Protein AF-A0A3E2DB55-F1 (afdb_monomer)

Mean predicted aligned error: 9.37 Å

Structure (mmCIF, N/CA/C/O backbone):
data_AF-A0A3E2DB55-F1
#
_entry.id   AF-A0A3E2DB55-F1
#
loop_
_atom_site.group_PDB
_atom_site.id
_atom_site.type_symbol
_atom_site.label_atom_id
_atom_site.label_alt_id
_atom_site.label_comp_id
_atom_site.label_asym_id
_atom_site.label_entity_id
_atom_site.label_seq_id
_atom_site.pdbx_PDB_ins_code
_atom_site.Cartn_x
_atom_site.Cartn_y
_atom_site.Cartn_z
_atom_site.occupancy
_atom_site.B_iso_or_equiv
_atom_site.auth_seq_id
_atom_site.auth_comp_id
_atom_site.auth_asym_id
_atom_site.auth_atom_id
_atom_site.pdbx_PDB_model_num
ATOM 1 N N . ASP A 1 1 ? -36.108 -1.616 45.527 1.00 49.66 1 ASP A N 1
ATOM 2 C CA . ASP A 1 1 ? -36.079 -0.696 46.684 1.00 49.66 1 ASP A CA 1
ATOM 3 C C . ASP A 1 1 ? -35.327 -1.167 47.931 1.00 49.66 1 ASP A C 1
ATOM 5 O O . ASP A 1 1 ? -34.851 -0.299 48.646 1.00 49.66 1 ASP A O 1
ATOM 9 N N . TYR A 1 2 ? -35.077 -2.466 48.162 1.00 46.47 2 TYR A N 1
ATOM 10 C CA . TYR A 1 2 ? -34.333 -2.941 49.355 1.00 46.47 2 TYR A CA 1
ATOM 11 C C . TYR A 1 2 ? -32.875 -2.425 49.474 1.00 46.47 2 TYR A C 1
ATOM 13 O O . TYR A 1 2 ? -32.332 -2.320 50.566 1.00 46.47 2 TYR A O 1
ATOM 21 N N . GLY A 1 3 ? -32.227 -2.071 48.356 1.00 46.38 3 GLY A N 1
ATOM 22 C CA . GLY A 1 3 ? -30.851 -1.554 48.355 1.00 46.38 3 GLY A CA 1
ATOM 23 C C . GLY A 1 3 ? -30.714 -0.059 48.668 1.00 46.38 3 GLY A C 1
ATOM 24 O O . GLY A 1 3 ? -29.657 0.357 49.121 1.00 46.38 3 GLY A O 1
ATOM 25 N N . LYS A 1 4 ? -31.757 0.761 48.458 1.00 51.03 4 LYS A N 1
ATOM 26 C CA . LYS A 1 4 ? -31.673 2.220 48.677 1.00 51.03 4 LYS A CA 1
ATOM 27 C C . LYS A 1 4 ? -31.730 2.595 50.161 1.00 51.03 4 LYS A C 1
ATOM 29 O O . LYS A 1 4 ? -31.005 3.494 50.566 1.00 51.03 4 LYS A O 1
ATOM 34 N N . SER A 1 5 ? -32.517 1.879 50.968 1.00 47.78 5 SER A N 1
ATOM 35 C CA . SER A 1 5 ? -32.678 2.154 52.406 1.00 47.78 5 SER A CA 1
ATOM 36 C C . SER A 1 5 ? -31.468 1.757 53.263 1.00 47.78 5 SER A C 1
ATOM 38 O O . SER A 1 5 ? -31.301 2.287 54.353 1.00 47.78 5 SER A O 1
ATOM 40 N N . HIS A 1 6 ? -30.595 0.858 52.790 1.00 53.34 6 HIS A N 1
ATOM 41 C CA . HIS A 1 6 ? -29.376 0.460 53.515 1.00 53.34 6 HIS A CA 1
ATOM 42 C C . HIS A 1 6 ? -28.113 1.252 53.123 1.00 53.34 6 HIS A C 1
ATOM 44 O O . HIS A 1 6 ? -27.102 1.186 53.825 1.00 53.34 6 HIS A O 1
ATOM 50 N N . VAL A 1 7 ? -28.154 2.028 52.034 1.00 52.38 7 VAL A N 1
ATOM 51 C CA . VAL A 1 7 ? -27.083 2.984 51.690 1.00 52.38 7 VAL A CA 1
ATOM 52 C C . VAL A 1 7 ? -27.039 4.120 52.715 1.00 52.38 7 VAL A C 1
ATOM 54 O O . VAL A 1 7 ? -25.957 4.551 53.103 1.00 52.38 7 VAL A O 1
ATOM 57 N N . GLU A 1 8 ? -28.199 4.537 53.230 1.00 53.09 8 GLU A N 1
ATOM 58 C CA . GLU A 1 8 ? -28.317 5.568 54.273 1.00 53.09 8 GLU A CA 1
ATOM 59 C C . GLU A 1 8 ? -27.713 5.130 55.625 1.00 53.09 8 GLU A C 1
ATOM 61 O O . GLU A 1 8 ? -27.255 5.977 56.387 1.00 53.09 8 GLU A O 1
ATOM 66 N N . ASN A 1 9 ? -27.589 3.818 55.877 1.00 58.81 9 ASN A N 1
ATOM 67 C CA . ASN A 1 9 ? -26.930 3.253 57.067 1.00 58.81 9 ASN A CA 1
ATOM 68 C C . ASN A 1 9 ? -25.423 2.978 56.880 1.00 58.81 9 A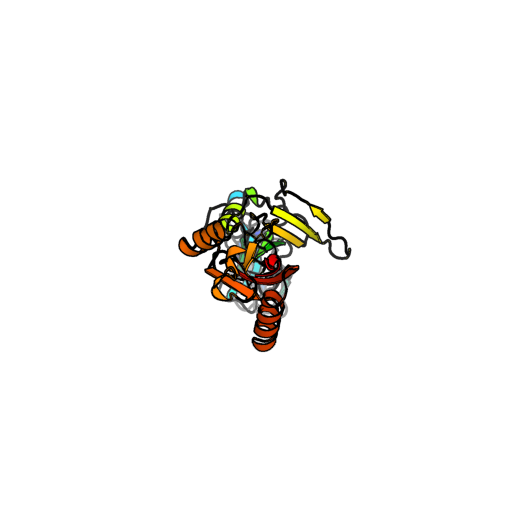SN A C 1
ATOM 70 O O . ASN A 1 9 ? -24.786 2.417 57.770 1.00 58.81 9 ASN A O 1
ATOM 74 N N . ASN A 1 10 ? -24.825 3.371 55.745 1.00 67.50 10 ASN A N 1
ATOM 75 C CA . ASN A 1 10 ? -23.387 3.230 55.457 1.00 67.50 10 ASN A CA 1
ATOM 76 C C . ASN A 1 10 ? -22.870 1.768 55.414 1.00 67.50 10 ASN A C 1
ATOM 78 O O . ASN A 1 10 ? -21.661 1.533 55.489 1.00 67.50 10 ASN A O 1
ATOM 82 N N . GLU A 1 11 ? -23.771 0.786 55.285 1.00 83.12 11 GLU A N 1
ATOM 83 C CA . GLU A 1 11 ? -23.453 -0.652 55.234 1.00 83.12 11 GLU A CA 1
ATOM 84 C C . GLU A 1 11 ? -23.051 -1.126 53.831 1.00 83.12 11 GLU A C 1
ATOM 86 O O . GLU A 1 11 ? -22.372 -2.146 53.687 1.00 83.12 11 GLU A O 1
ATOM 91 N N . TYR A 1 12 ? -23.450 -0.384 52.794 1.00 86.81 12 TYR A N 1
ATOM 92 C CA . TYR A 1 12 ? -23.195 -0.711 51.393 1.00 86.81 12 TYR A CA 1
ATOM 93 C C . TYR A 1 12 ? -22.478 0.429 50.677 1.00 86.81 12 TYR A C 1
ATOM 95 O O . TYR A 1 12 ? -22.644 1.598 51.014 1.00 86.81 12 TYR A O 1
ATOM 103 N N . VAL A 1 13 ? -21.718 0.074 49.647 1.00 90.44 13 VAL A N 1
ATOM 104 C CA . VAL A 1 13 ? -21.132 1.005 48.680 1.00 90.44 13 VAL A CA 1
ATOM 105 C C . VAL A 1 13 ? -21.662 0.706 47.286 1.00 90.44 13 VAL A C 1
ATOM 107 O O . VAL A 1 13 ? -22.034 -0.431 46.969 1.00 90.44 13 VAL A O 1
ATOM 110 N N . LYS A 1 14 ? -21.729 1.742 46.456 1.00 91.19 14 LYS A N 1
ATOM 111 C CA . LYS A 1 14 ? -22.227 1.667 45.088 1.00 91.19 14 LYS A CA 1
ATOM 112 C C . LYS A 1 14 ? -21.083 1.362 44.126 1.00 91.19 14 LYS A C 1
ATOM 114 O O . LYS A 1 14 ? -20.110 2.107 44.031 1.00 91.19 14 LYS A O 1
ATOM 119 N N . VAL A 1 15 ? -21.242 0.296 43.352 1.00 93.44 15 VAL A N 1
ATOM 120 C CA . VAL A 1 15 ? -20.381 -0.028 42.212 1.00 93.44 15 VAL A CA 1
ATOM 121 C C . VAL A 1 15 ? -21.132 0.368 40.951 1.00 93.44 15 VAL A C 1
ATOM 123 O O . VAL A 1 15 ? -22.188 -0.192 40.659 1.00 93.44 15 VAL A O 1
ATOM 126 N N . THR A 1 16 ? -20.617 1.356 40.228 1.00 94.00 16 THR A N 1
ATOM 127 C CA . THR A 1 16 ? -21.230 1.875 39.001 1.00 94.00 16 THR A CA 1
ATOM 128 C C . THR A 1 16 ? -20.423 1.424 37.793 1.00 94.00 16 THR A C 1
ATOM 130 O O . THR A 1 16 ? -19.203 1.525 37.790 1.00 94.00 16 THR A O 1
ATOM 133 N N . PHE A 1 17 ? -21.108 0.963 36.755 1.00 94.44 17 PHE A N 1
ATOM 134 C CA . PHE A 1 17 ? -20.547 0.699 35.436 1.00 94.44 17 PHE A CA 1
ATOM 135 C C . PHE A 1 17 ? -21.145 1.706 34.464 1.00 94.44 17 PHE A C 1
ATOM 137 O O . PHE A 1 17 ? -22.367 1.833 34.396 1.00 94.44 17 PHE A O 1
ATOM 144 N N . THR A 1 18 ? -20.310 2.436 33.737 1.00 93.81 18 THR A N 1
ATOM 145 C CA . THR A 1 18 ? -20.742 3.493 32.816 1.00 93.81 18 THR A CA 1
ATOM 146 C C . THR A 1 18 ? -19.907 3.483 31.541 1.00 93.81 18 THR A C 1
ATOM 148 O O . THR A 1 18 ? -18.905 2.780 31.466 1.00 93.81 18 THR A O 1
ATOM 151 N N . GLY A 1 19 ? -20.298 4.250 30.527 1.00 91.69 19 GLY A N 1
ATOM 152 C CA . GLY A 1 19 ? -19.522 4.399 29.298 1.00 91.69 19 GLY A CA 1
ATOM 153 C C . GLY A 1 19 ? -20.099 5.457 28.365 1.00 91.69 19 GLY A C 1
ATOM 154 O O . GLY A 1 19 ? -21.146 6.043 28.645 1.00 91.69 19 GLY A O 1
ATOM 155 N N . ASP A 1 20 ? -19.418 5.687 27.244 1.00 91.19 20 ASP A N 1
ATOM 156 C CA . ASP A 1 20 ? -19.906 6.582 26.198 1.00 91.19 20 ASP A CA 1
ATOM 157 C C . ASP A 1 20 ? -20.885 5.850 25.265 1.00 91.19 20 ASP A C 1
ATOM 159 O O . ASP A 1 20 ? -20.509 4.948 24.516 1.00 91.19 20 ASP A O 1
ATOM 163 N N . SER A 1 21 ? -22.148 6.283 25.276 1.00 90.06 21 SER A N 1
ATOM 164 C CA . SER A 1 21 ? -23.209 5.759 24.399 1.00 90.06 21 SER A CA 1
ATOM 165 C C . SER A 1 21 ? -22.960 5.973 22.898 1.00 90.06 21 SER A C 1
ATOM 167 O O . SER A 1 21 ? -23.580 5.310 22.063 1.00 90.06 21 SER A O 1
ATOM 169 N N . LYS A 1 22 ? -22.058 6.892 22.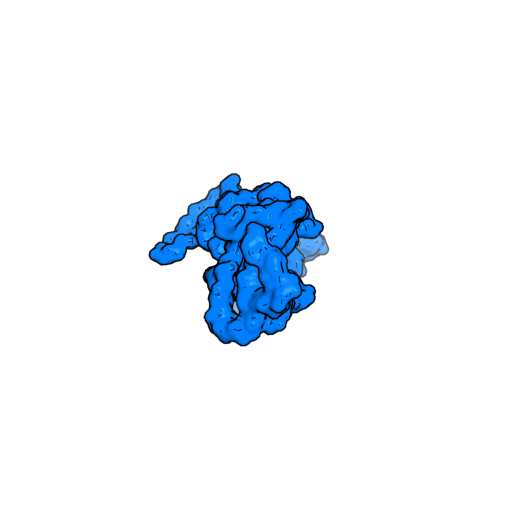527 1.00 91.50 22 LYS A N 1
ATOM 170 C CA . LYS A 1 22 ? -21.593 7.041 21.144 1.00 91.50 22 LYS A CA 1
ATOM 171 C C . LYS A 1 22 ? -20.601 5.944 20.771 1.00 91.50 22 LYS A C 1
ATOM 173 O O . LYS A 1 22 ? -20.526 5.580 19.603 1.00 91.50 22 LYS A O 1
ATOM 178 N N . GLN A 1 23 ? -19.868 5.395 21.730 1.00 92.69 23 GLN A N 1
ATOM 179 C CA . GLN A 1 23 ? -18.854 4.379 21.468 1.00 92.69 23 GLN A CA 1
ATOM 180 C C . GLN A 1 23 ? -19.396 2.963 21.636 1.00 92.69 23 GLN A C 1
ATOM 182 O O . GLN A 1 23 ? -18.963 2.058 20.936 1.00 92.69 23 GLN A O 1
ATOM 187 N N . GLY A 1 24 ? -20.368 2.747 22.520 1.00 91.81 24 GLY A N 1
ATOM 188 C CA . GLY A 1 24 ? -20.892 1.409 22.751 1.00 91.81 24 GLY A CA 1
ATOM 189 C C . GLY A 1 24 ? -22.144 1.359 23.605 1.00 91.81 24 GLY A C 1
ATOM 190 O O . GLY A 1 24 ? -22.704 2.376 24.011 1.00 91.81 24 GLY A O 1
ATOM 191 N N . LYS A 1 25 ? -22.583 0.133 23.875 1.00 90.88 25 LYS A N 1
ATOM 192 C CA . LYS A 1 25 ? -23.707 -0.180 24.754 1.00 90.88 25 LYS A CA 1
ATOM 193 C C . LYS A 1 25 ? -23.277 -1.135 25.856 1.00 90.88 25 LYS A C 1
ATOM 195 O O . LYS A 1 25 ? -22.419 -1.992 25.649 1.00 90.88 25 LYS A O 1
ATOM 200 N N . ILE A 1 26 ? -23.910 -1.005 27.017 1.00 92.12 26 ILE A N 1
ATOM 201 C CA . ILE A 1 26 ? -23.657 -1.861 28.172 1.00 92.12 26 ILE A CA 1
ATOM 202 C C . ILE A 1 26 ? -24.936 -2.646 28.470 1.00 92.12 26 ILE A C 1
ATOM 204 O O . ILE A 1 26 ? -25.998 -2.064 28.668 1.00 92.12 26 ILE A O 1
ATOM 208 N N . LEU A 1 27 ? -24.828 -3.969 28.514 1.00 89.06 27 LEU A N 1
ATO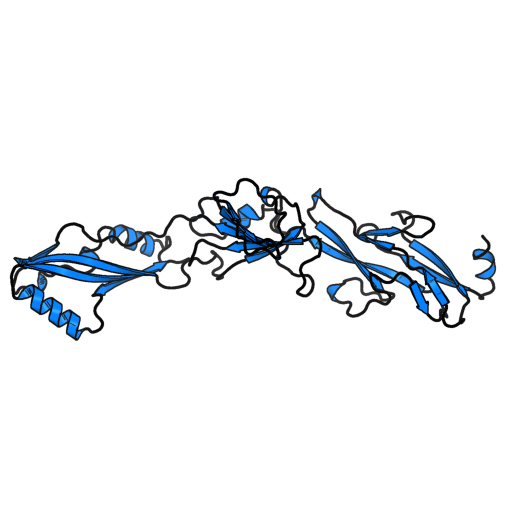M 209 C CA . LEU A 1 27 ? -25.900 -4.906 28.816 1.00 89.06 27 LEU A CA 1
ATOM 210 C C . LEU A 1 27 ? -25.675 -5.511 30.206 1.00 89.06 27 LEU A C 1
ATOM 212 O O . LEU A 1 27 ? -24.731 -6.269 30.446 1.00 89.06 27 LEU A O 1
ATOM 216 N N . GLY A 1 28 ? -26.561 -5.162 31.131 1.00 84.25 28 GLY A N 1
ATOM 217 C CA . GLY A 1 28 ? -26.667 -5.780 32.443 1.00 84.25 28 GLY A CA 1
ATOM 218 C C . GLY A 1 28 ? -27.592 -6.987 32.428 1.00 84.25 28 GLY A C 1
ATOM 219 O O . GLY A 1 28 ? -28.250 -7.288 31.438 1.00 84.25 28 GLY A O 1
ATOM 220 N N . HIS A 1 29 ? -27.683 -7.655 33.575 1.00 75.25 29 HIS A N 1
ATOM 221 C CA . HIS A 1 29 ? -28.661 -8.725 33.773 1.00 75.25 29 HIS A CA 1
ATOM 222 C C . HIS A 1 29 ? -30.110 -8.221 33.658 1.00 75.25 29 HIS A C 1
ATOM 224 O O . HIS A 1 29 ? -30.949 -8.903 33.083 1.00 75.25 29 HIS A O 1
ATOM 230 N N . ASP A 1 30 ? -30.375 -7.016 34.171 1.00 71.19 30 ASP A N 1
ATOM 231 C CA . ASP A 1 30 ? -31.727 -6.458 34.291 1.00 71.19 30 ASP A CA 1
ATOM 232 C C . ASP A 1 30 ? -32.077 -5.462 33.164 1.00 71.19 30 ASP A C 1
ATOM 234 O O . ASP A 1 30 ? -33.118 -4.809 33.219 1.00 71.19 30 ASP A O 1
ATOM 238 N N . GLY A 1 31 ? -31.213 -5.315 32.149 1.00 71.56 31 GLY A N 1
ATOM 239 C CA . GLY A 1 31 ? -31.455 -4.444 30.991 1.00 71.56 31 GLY A CA 1
ATOM 240 C C . GLY A 1 31 ? -30.206 -3.784 30.396 1.00 71.56 31 GLY A C 1
ATOM 241 O O . GLY A 1 31 ? -29.096 -3.922 30.911 1.00 71.56 31 GLY A O 1
ATOM 242 N N . GLU A 1 32 ? -30.400 -3.055 29.295 1.00 77.00 32 GLU A N 1
ATOM 243 C CA . GLU A 1 32 ? -29.360 -2.289 28.588 1.00 77.00 32 GLU A CA 1
ATOM 244 C C . GLU A 1 32 ? -29.307 -0.819 29.041 1.00 77.00 32 GLU A C 1
ATOM 246 O O . GLU A 1 32 ? -30.315 -0.236 29.450 1.00 77.00 32 GLU A O 1
ATOM 251 N N . THR A 1 33 ? -28.127 -0.201 28.937 1.00 76.94 33 THR A N 1
ATOM 252 C CA . THR A 1 33 ? -27.961 1.252 29.061 1.00 76.94 33 THR A CA 1
ATOM 253 C C . THR A 1 33 ? -28.458 1.979 27.810 1.00 76.94 33 THR A C 1
ATOM 255 O O . THR A 1 33 ? -28.494 1.430 26.711 1.00 76.94 33 THR A O 1
ATOM 258 N N . SER A 1 34 ? -28.839 3.246 27.967 1.00 74.50 34 SER A N 1
ATOM 259 C CA . SER A 1 34 ? -29.268 4.127 26.874 1.00 74.50 34 SER A CA 1
ATOM 260 C C . SER A 1 34 ? -28.589 5.493 26.977 1.00 74.50 34 SER A C 1
ATOM 262 O O . SER A 1 34 ? -27.996 5.818 28.004 1.00 74.50 34 SER A O 1
ATOM 264 N N . ALA A 1 35 ? -28.733 6.345 25.957 1.00 74.94 35 ALA A N 1
ATOM 265 C CA . ALA A 1 35 ? -28.253 7.730 26.028 1.00 74.94 35 ALA A CA 1
ATOM 266 C C . ALA A 1 35 ? -28.835 8.506 27.232 1.00 74.94 35 ALA A C 1
ATOM 268 O O . ALA A 1 35 ? -28.168 9.364 27.799 1.00 74.94 35 ALA A O 1
ATOM 269 N N . SER A 1 36 ? -30.062 8.179 27.660 1.00 69.81 36 SER A N 1
ATOM 270 C CA . SER A 1 36 ? -30.709 8.774 28.838 1.00 69.81 36 SER A CA 1
ATOM 271 C C . SER A 1 36 ? -30.377 8.065 30.158 1.00 69.81 36 SER A C 1
ATOM 273 O O . SER A 1 36 ? -30.657 8.605 31.227 1.00 69.81 36 SER A O 1
ATOM 275 N N . LYS A 1 37 ? -29.785 6.865 30.105 1.00 71.25 37 LYS A N 1
ATOM 276 C CA . LYS A 1 37 ? -29.349 6.062 31.258 1.00 71.25 37 LYS A CA 1
ATOM 277 C C . LYS A 1 37 ? -28.039 5.335 30.920 1.00 71.25 37 LYS A C 1
ATOM 279 O O . LYS A 1 37 ? -28.069 4.131 30.661 1.00 71.25 37 LYS A O 1
ATOM 284 N N . PRO A 1 38 ? -26.889 6.031 30.919 1.00 79.94 38 PRO A N 1
ATOM 285 C CA . PRO A 1 38 ? -25.623 5.480 30.428 1.00 79.94 38 PRO A CA 1
ATOM 286 C C . PRO A 1 38 ? -24.931 4.534 31.420 1.00 79.94 38 PRO A C 1
ATOM 288 O O . PRO A 1 38 ? -23.822 4.072 31.154 1.00 79.94 38 PRO A O 1
ATOM 291 N N . SER A 1 39 ? -25.553 4.249 32.568 1.00 88.31 39 SER A N 1
ATOM 292 C CA . SER A 1 39 ? -24.907 3.532 33.663 1.00 88.31 39 SER A CA 1
ATOM 293 C C . SER A 1 39 ? -25.798 2.457 34.281 1.00 88.31 39 SER A C 1
ATOM 295 O O . SER A 1 39 ? -27.008 2.631 34.430 1.00 88.31 39 SER A O 1
ATOM 297 N N . LEU A 1 40 ? -25.159 1.377 34.723 1.00 89.81 40 LEU A N 1
ATOM 298 C CA . LEU A 1 40 ? -25.721 0.329 35.570 1.00 89.81 40 LEU A CA 1
ATOM 299 C C . LEU A 1 40 ? -25.037 0.379 36.931 1.00 89.81 40 LEU A C 1
ATOM 301 O O . LEU A 1 40 ? -23.896 0.825 37.043 1.00 89.81 40 LEU A O 1
ATOM 305 N N . PHE A 1 41 ? -25.711 -0.076 37.981 1.00 88.44 41 PHE A N 1
ATOM 306 C CA . PHE A 1 41 ? -25.125 -0.075 39.315 1.00 88.44 41 PHE A CA 1
ATOM 307 C C . PHE A 1 41 ? -25.534 -1.296 40.127 1.00 88.44 41 PHE A C 1
ATOM 309 O O . PHE A 1 41 ? -26.618 -1.847 39.952 1.00 88.44 41 PHE A O 1
ATOM 316 N N . ALA A 1 42 ? -24.658 -1.673 41.050 1.00 88.50 42 ALA A N 1
ATOM 317 C CA . ALA A 1 42 ? -24.893 -2.670 42.079 1.00 88.50 42 ALA A CA 1
ATOM 318 C C . ALA A 1 42 ? -24.518 -2.092 43.451 1.00 88.50 42 ALA A C 1
ATOM 320 O O . ALA A 1 42 ? -23.692 -1.181 43.547 1.00 88.50 42 ALA A O 1
ATOM 321 N N . TYR A 1 43 ? -25.111 -2.636 44.511 1.00 88.81 43 TYR A N 1
ATOM 322 C CA . TYR A 1 43 ? -24.763 -2.308 45.893 1.00 88.81 43 TYR A CA 1
ATOM 323 C C . TYR A 1 43 ? -24.094 -3.513 46.550 1.00 88.81 43 TYR A C 1
ATOM 325 O O . TYR A 1 43 ? -24.604 -4.630 46.463 1.00 88.81 43 TYR A O 1
ATOM 333 N N . VAL A 1 44 ? -22.954 -3.290 47.202 1.00 90.25 44 VAL A N 1
ATOM 334 C CA . VAL A 1 44 ? -22.149 -4.337 47.854 1.00 90.25 44 VAL A CA 1
ATOM 335 C C . VAL A 1 44 ? -21.804 -3.951 49.284 1.00 90.25 44 VAL A C 1
ATOM 337 O O . VAL A 1 44 ? -21.660 -2.767 49.569 1.00 90.25 44 VAL A O 1
ATOM 340 N N . TYR A 1 45 ? -21.656 -4.930 50.183 1.00 89.38 45 TYR A N 1
ATOM 341 C CA . TYR A 1 45 ? -21.311 -4.646 51.580 1.00 89.38 45 TYR A CA 1
ATOM 342 C C . TYR A 1 45 ? -19.948 -3.961 51.695 1.00 89.38 45 TYR A C 1
ATOM 344 O O . TYR A 1 45 ? -18.936 -4.461 51.197 1.00 89.38 45 TYR A O 1
ATOM 352 N N . LYS A 1 46 ? -19.920 -2.844 52.416 1.00 90.75 46 LYS A N 1
ATOM 353 C CA . LYS A 1 46 ? -18.727 -2.037 52.644 1.00 90.75 46 LYS A CA 1
ATOM 354 C C . LYS A 1 46 ? -17.694 -2.803 53.470 1.00 90.75 46 LYS A C 1
ATOM 356 O O . LYS A 1 46 ? -18.002 -3.338 54.530 1.00 90.75 46 LYS A O 1
ATOM 361 N N . GLY A 1 47 ? -16.450 -2.849 52.995 1.00 88.94 47 GLY A N 1
ATOM 362 C CA . GLY A 1 47 ? -15.307 -3.420 53.720 1.00 88.94 47 GLY A CA 1
ATOM 363 C C . GLY A 1 47 ? -15.317 -4.945 53.877 1.00 88.94 47 GLY A C 1
ATOM 364 O O . GLY A 1 47 ? -14.367 -5.507 54.426 1.00 88.94 47 GLY A O 1
ATOM 365 N N . LYS A 1 48 ? -16.346 -5.638 53.377 1.00 90.56 48 LYS A N 1
ATOM 366 C CA . LYS A 1 48 ? -16.370 -7.100 53.343 1.00 90.56 48 LYS A CA 1
ATOM 367 C C . LYS A 1 48 ? -15.401 -7.588 52.269 1.00 90.56 48 LYS A C 1
ATOM 369 O O . LYS A 1 48 ? -15.445 -7.140 51.124 1.00 90.56 48 LYS A O 1
ATOM 374 N N . LYS A 1 49 ? -14.521 -8.506 52.661 1.00 91.44 49 LYS A N 1
ATOM 375 C CA . LYS A 1 49 ? -13.527 -9.090 51.762 1.00 91.44 49 LYS A CA 1
ATOM 376 C C . LYS A 1 49 ? -14.185 -9.993 50.728 1.00 91.44 49 LYS A C 1
ATOM 378 O O . LYS A 1 49 ? -15.211 -10.615 51.008 1.00 91.44 49 LYS A O 1
ATOM 383 N N . ASP A 1 50 ? -13.531 -10.106 49.575 1.00 89.19 50 ASP A N 1
ATOM 384 C CA . ASP A 1 50 ? -13.806 -11.144 48.584 1.00 89.19 50 ASP A CA 1
ATOM 385 C C . ASP A 1 50 ? -15.222 -11.107 47.979 1.00 89.19 50 ASP A C 1
ATOM 387 O O . ASP A 1 50 ? -15.741 -12.138 47.539 1.00 89.19 50 ASP A O 1
ATOM 391 N N . ILE A 1 51 ? -15.850 -9.927 47.914 1.00 91.31 51 ILE A N 1
ATOM 392 C CA . ILE A 1 51 ? -17.145 -9.780 47.247 1.00 91.31 51 ILE A CA 1
ATOM 393 C C . ILE A 1 51 ? -16.958 -9.908 45.741 1.00 91.31 51 ILE A C 1
ATOM 395 O O . ILE A 1 51 ? -16.141 -9.210 45.147 1.00 91.31 51 ILE A O 1
ATOM 399 N N . SER A 1 52 ? -17.772 -10.766 45.128 1.00 92.50 52 SER A N 1
ATOM 400 C CA . SER A 1 52 ? -17.874 -10.898 43.679 1.00 92.50 52 SER A CA 1
ATOM 401 C C . SER A 1 52 ? -19.004 -10.023 43.144 1.00 92.50 52 SER A C 1
ATOM 403 O O . SER A 1 52 ? -20.166 -10.198 43.517 1.00 92.50 52 SER A O 1
ATOM 405 N N . VAL A 1 53 ? -18.664 -9.092 42.258 1.00 91.56 53 VAL A N 1
ATOM 406 C CA . VAL A 1 53 ? -19.618 -8.279 41.501 1.00 91.56 53 VAL A CA 1
ATOM 407 C C . VAL A 1 53 ? -19.697 -8.819 40.088 1.00 91.56 53 VAL A C 1
ATOM 409 O O . VAL A 1 53 ? -18.674 -8.992 39.427 1.00 91.56 53 VAL A O 1
ATOM 412 N N . ARG A 1 54 ? -20.916 -9.071 39.607 1.00 91.19 54 ARG A N 1
ATOM 413 C CA . ARG A 1 54 ? -21.136 -9.421 38.205 1.00 91.19 54 ARG A CA 1
ATOM 414 C C . ARG A 1 54 ? -20.852 -8.203 37.334 1.00 91.19 54 ARG A C 1
ATOM 416 O O . ARG A 1 54 ? -21.460 -7.154 37.525 1.00 91.19 54 ARG A O 1
ATOM 423 N N . VAL A 1 55 ? -19.951 -8.367 36.376 1.00 93.44 55 VAL A N 1
ATOM 424 C CA . VAL A 1 55 ? -19.571 -7.316 35.433 1.00 93.44 55 VAL A CA 1
ATOM 425 C C . VAL A 1 55 ? -20.576 -7.329 34.272 1.00 93.44 55 VAL A C 1
ATOM 427 O O . VAL A 1 55 ? -20.836 -8.405 33.714 1.00 93.44 55 VAL A O 1
ATOM 430 N N . PRO A 1 56 ? -21.192 -6.186 33.918 1.00 92.44 56 PRO A N 1
ATOM 431 C CA . PRO A 1 56 ? -22.023 -6.078 32.722 1.00 92.44 56 PRO A CA 1
ATOM 432 C C . PRO A 1 56 ? -21.235 -6.403 31.450 1.00 92.44 56 PRO A C 1
ATOM 434 O O . PRO A 1 56 ? -20.023 -6.216 31.396 1.00 92.44 56 PRO A O 1
ATOM 437 N N . GLN A 1 57 ? -21.914 -6.849 30.396 1.00 91.50 57 GLN A N 1
ATOM 438 C CA . GLN A 1 57 ? -21.272 -6.951 29.085 1.00 91.50 57 GLN A CA 1
ATOM 439 C C . GLN A 1 57 ? -21.241 -5.580 28.427 1.00 91.50 57 GLN A C 1
ATOM 441 O O . GLN A 1 57 ? -22.237 -4.868 28.459 1.00 91.50 57 GLN A O 1
ATOM 446 N N . ALA A 1 58 ? -20.127 -5.225 27.802 1.00 92.00 58 ALA A N 1
ATOM 447 C CA . ALA A 1 58 ? -20.026 -4.034 26.976 1.00 92.00 58 ALA A CA 1
ATOM 448 C C . ALA A 1 58 ? -19.735 -4.442 25.532 1.00 92.00 58 ALA A C 1
ATOM 450 O O . ALA A 1 58 ? -18.944 -5.349 25.274 1.00 92.00 58 ALA A O 1
ATOM 451 N N . PHE A 1 59 ? -20.401 -3.772 24.599 1.00 90.50 59 PHE A N 1
ATOM 452 C CA . PHE A 1 59 ? -20.255 -3.984 23.167 1.00 90.50 59 PHE A CA 1
ATOM 453 C C . PHE A 1 59 ? -19.999 -2.637 22.518 1.00 90.50 59 PHE A C 1
ATOM 455 O O . PHE A 1 59 ? -20.677 -1.661 22.843 1.00 90.50 59 PHE A O 1
ATOM 462 N N . GLY A 1 60 ? -19.029 -2.568 21.614 1.00 91.50 60 GLY A N 1
ATOM 463 C CA . GLY A 1 60 ? -18.846 -1.353 20.838 1.00 91.50 60 GLY A CA 1
ATOM 464 C C . GLY A 1 60 ? -19.950 -1.187 19.797 1.00 91.50 60 GLY A C 1
ATOM 465 O O . GLY A 1 60 ? -20.677 -2.126 19.463 1.00 91.50 60 GLY A O 1
ATOM 466 N N . LYS A 1 61 ? -20.127 0.050 19.353 1.00 93.12 61 LYS A N 1
ATOM 467 C CA . LYS A 1 61 ? -21.152 0.436 18.396 1.00 93.12 61 LYS A CA 1
ATOM 468 C C . LYS A 1 61 ? -20.605 0.389 16.972 1.00 93.12 61 LYS A C 1
ATOM 470 O O . LYS A 1 61 ? -19.448 0.726 16.725 1.00 93.12 61 LYS A O 1
ATOM 475 N N . GLU A 1 62 ? -21.482 -0.006 16.064 1.00 92.50 62 GLU A N 1
ATOM 476 C CA . GLU A 1 62 ? -21.241 -0.079 14.631 1.00 92.50 62 GLU A CA 1
ATOM 477 C C . GLU A 1 62 ? -21.603 1.246 13.945 1.00 92.50 62 GLU A C 1
ATOM 479 O O . GLU A 1 62 ? -22.640 1.838 14.266 1.00 92.50 62 GLU A O 1
ATOM 484 N N . TYR A 1 63 ? -20.766 1.688 13.006 1.00 92.94 63 TYR A N 1
ATOM 485 C CA . TYR A 1 63 ? -20.997 2.853 12.152 1.00 92.94 63 TYR A CA 1
ATOM 486 C C . TYR A 1 63 ? -20.727 2.464 10.692 1.00 92.94 63 TYR A C 1
ATOM 488 O O . TYR A 1 63 ? -19.723 2.854 10.101 1.00 92.94 63 TYR A O 1
ATOM 496 N N . GLU A 1 64 ? -21.620 1.646 10.124 1.00 89.25 64 GLU A N 1
ATOM 497 C CA . GLU A 1 64 ? -21.486 1.099 8.764 1.00 89.25 64 GLU A CA 1
ATOM 498 C C . GLU A 1 64 ? -21.345 2.185 7.694 1.00 89.25 64 GLU A C 1
ATOM 500 O O . GLU A 1 64 ? -20.435 2.093 6.868 1.00 89.25 64 GLU A O 1
ATOM 505 N N . ASP A 1 65 ? -22.194 3.214 7.761 1.00 89.88 65 ASP A N 1
ATOM 506 C CA . ASP A 1 65 ? -22.212 4.331 6.808 1.00 89.88 65 ASP A CA 1
ATOM 507 C C . ASP A 1 65 ? -20.939 5.189 6.881 1.00 89.88 65 ASP A C 1
ATOM 509 O O . ASP A 1 65 ? -20.541 5.792 5.889 1.00 89.88 65 ASP A O 1
ATOM 513 N N . ASP A 1 66 ? -20.280 5.218 8.043 1.00 90.06 66 ASP A N 1
ATOM 514 C CA . ASP A 1 66 ? -19.037 5.963 8.264 1.00 90.06 66 ASP A CA 1
ATOM 515 C C . ASP A 1 66 ? -17.783 5.065 8.195 1.00 90.06 66 ASP A C 1
ATOM 517 O O . ASP A 1 66 ? -16.661 5.533 8.404 1.00 90.06 66 ASP A O 1
ATOM 521 N N . HIS A 1 67 ? -17.956 3.770 7.910 1.00 91.62 67 HIS A N 1
ATOM 522 C CA . HIS A 1 67 ? -16.894 2.775 7.743 1.00 91.62 67 HIS A CA 1
ATOM 523 C C . HIS A 1 67 ? -15.953 2.609 8.946 1.00 91.62 67 HIS A C 1
ATOM 525 O O . HIS A 1 67 ? -14.739 2.443 8.791 1.00 91.62 67 HIS A O 1
ATOM 531 N N . TYR A 1 68 ? -16.497 2.612 10.160 1.00 91.81 68 TYR A N 1
ATOM 532 C CA . TYR A 1 68 ? -15.743 2.253 11.359 1.00 91.81 68 TYR A CA 1
ATOM 533 C C . TYR A 1 68 ? -16.636 1.595 12.408 1.00 91.81 68 TYR A C 1
ATOM 535 O O . TYR A 1 68 ? -17.860 1.648 12.356 1.00 91.81 68 TYR A O 1
ATOM 543 N N . HIS A 1 69 ? -16.009 0.989 13.407 1.00 91.81 69 HIS A N 1
ATOM 544 C CA . HIS A 1 69 ? -16.707 0.484 14.579 1.00 91.81 69 HIS A CA 1
ATOM 545 C C . HIS A 1 69 ? -15.885 0.695 15.836 1.00 91.81 69 HIS A C 1
ATOM 547 O O . HIS A 1 69 ? -14.705 1.040 15.789 1.00 91.81 69 HIS A O 1
ATOM 553 N N . TYR A 1 70 ? -16.517 0.497 16.981 1.00 92.12 70 TYR A N 1
ATOM 554 C CA . TYR A 1 70 ? -15.825 0.452 18.255 1.00 92.12 70 TYR A CA 1
ATOM 555 C C . TYR A 1 70 ? -15.697 -0.989 18.743 1.00 92.12 70 TYR A C 1
ATOM 557 O O . TYR A 1 70 ? -16.604 -1.801 18.579 1.00 92.12 70 TYR A O 1
ATOM 565 N N . VAL A 1 71 ? -14.585 -1.287 19.409 1.00 90.19 71 VAL A N 1
ATOM 566 C CA . VAL A 1 71 ? -14.349 -2.551 20.111 1.00 90.19 71 VAL A CA 1
ATOM 567 C C . VAL A 1 71 ? -14.120 -2.262 21.581 1.00 90.19 71 VAL A C 1
ATOM 569 O O . VAL A 1 71 ? -13.299 -1.419 21.939 1.00 90.19 71 VAL A O 1
ATOM 572 N N . PHE A 1 72 ? -14.848 -2.968 22.438 1.00 92.50 72 PHE A N 1
ATOM 573 C CA . PHE A 1 72 ? -14.680 -2.874 23.880 1.00 92.50 72 PHE A CA 1
ATOM 574 C C . PHE A 1 72 ? -13.336 -3.483 24.309 1.00 92.50 72 PHE A C 1
ATOM 576 O O . PHE A 1 72 ? -13.018 -4.602 23.913 1.00 92.50 72 PHE A O 1
ATOM 583 N N . LYS A 1 73 ? -12.544 -2.754 25.105 1.00 92.12 73 LYS A N 1
ATOM 584 C CA . LYS A 1 73 ? -11.201 -3.190 25.535 1.00 92.12 73 LYS A CA 1
ATOM 585 C C . LYS A 1 73 ? -11.094 -3.529 27.019 1.00 92.12 73 LYS A C 1
ATOM 587 O O . LYS A 1 73 ? -10.206 -4.281 27.406 1.00 92.12 73 LYS A O 1
ATOM 592 N N . GLY A 1 74 ? -12.014 -3.036 27.840 1.00 94.44 74 GLY A N 1
ATOM 593 C CA . GLY A 1 74 ? -12.024 -3.302 29.274 1.00 94.44 74 GLY A CA 1
ATOM 594 C C . GLY A 1 74 ? -12.590 -2.135 30.067 1.00 94.44 74 GLY A C 1
ATOM 595 O O . GLY A 1 74 ? -13.085 -1.152 29.510 1.00 94.44 74 GLY A O 1
ATOM 596 N N . TRP A 1 75 ? -12.517 -2.254 31.386 1.00 96.06 75 TRP A N 1
ATOM 597 C CA . TRP A 1 75 ? -13.007 -1.236 32.306 1.00 96.06 75 TRP A CA 1
ATOM 598 C C . TRP A 1 75 ? -11.862 -0.568 33.058 1.00 96.06 75 TRP A C 1
ATOM 600 O O . TRP A 1 75 ? -10.912 -1.233 33.470 1.00 96.06 75 TRP A O 1
ATOM 610 N N . THR A 1 76 ? -11.990 0.736 33.290 1.00 95.88 76 THR A N 1
ATOM 611 C CA . THR A 1 76 ? -11.033 1.525 34.074 1.00 95.88 76 THR A CA 1
ATOM 612 C C . THR A 1 76 ? -11.747 2.417 35.082 1.00 95.88 76 THR A C 1
ATOM 614 O O . THR A 1 76 ? -12.840 2.920 34.830 1.00 95.88 76 THR A O 1
ATOM 617 N N . THR A 1 77 ? -11.130 2.610 36.238 1.00 94.69 77 THR A N 1
ATOM 618 C CA . THR A 1 77 ? -11.502 3.594 37.261 1.00 94.69 77 THR A CA 1
ATOM 619 C C . THR A 1 77 ? -10.714 4.897 37.116 1.00 94.69 77 THR A C 1
ATOM 621 O O . THR A 1 77 ? -11.033 5.889 37.774 1.00 94.69 77 THR A O 1
ATOM 624 N N . GLY A 1 78 ? -9.682 4.897 36.266 1.00 89.75 78 GLY A N 1
ATOM 625 C CA . GLY A 1 78 ? -8.859 6.060 35.962 1.00 89.75 78 GLY A CA 1
ATOM 626 C C . GLY A 1 78 ? -9.547 7.068 35.040 1.00 89.75 78 GLY A C 1
ATOM 627 O O . GLY A 1 78 ? -10.616 6.823 34.484 1.00 89.75 78 GLY A O 1
ATOM 628 N N . THR A 1 79 ? -8.903 8.222 34.868 1.00 88.44 79 THR A N 1
ATOM 629 C CA . THR A 1 79 ? -9.342 9.275 33.935 1.00 88.44 79 THR A CA 1
ATOM 630 C C . THR A 1 79 ? -8.874 9.040 32.502 1.00 88.44 79 THR A C 1
ATOM 632 O O . THR A 1 79 ? -9.403 9.661 31.585 1.00 88.44 79 THR A O 1
ATOM 635 N N . GLU A 1 80 ? -7.870 8.182 32.309 1.00 90.62 80 GLU A N 1
ATOM 636 C CA . GLU A 1 80 ? -7.413 7.791 30.980 1.00 90.62 80 GLU A CA 1
ATOM 637 C C . GLU A 1 80 ? -8.458 6.882 30.327 1.00 90.62 80 GLU A C 1
ATOM 639 O O . GLU A 1 80 ? -8.889 5.890 30.916 1.00 90.62 80 GLU A O 1
ATOM 644 N N . THR A 1 81 ? -8.873 7.249 29.120 1.00 84.50 81 THR A N 1
ATOM 645 C CA . THR A 1 81 ? -9.902 6.557 28.331 1.00 84.50 81 THR A CA 1
ATOM 646 C C . THR A 1 81 ? -9.446 6.286 26.902 1.00 84.50 81 THR A C 1
ATOM 648 O O . THR A 1 81 ? -10.167 5.620 26.162 1.00 84.50 81 THR A O 1
ATOM 651 N N . ASP A 1 82 ? -8.250 6.741 26.519 1.00 88.44 82 ASP A N 1
ATOM 652 C CA . ASP A 1 82 ? -7.591 6.296 25.303 1.00 88.44 82 ASP A CA 1
ATOM 653 C C . ASP A 1 82 ? -6.991 4.898 25.541 1.00 88.44 82 ASP A C 1
ATOM 655 O O . ASP A 1 82 ? -6.035 4.755 26.314 1.00 88.44 82 ASP A O 1
ATOM 659 N N . PRO A 1 83 ? -7.514 3.845 24.884 1.00 87.69 83 PRO A N 1
ATOM 660 C CA . PRO A 1 83 ? -6.997 2.491 25.046 1.00 87.69 83 PRO A CA 1
ATOM 661 C C . PRO A 1 83 ? -5.516 2.351 24.668 1.00 87.69 83 PRO A C 1
ATOM 663 O O . PRO A 1 83 ? -4.888 1.395 25.117 1.00 87.69 83 PRO A O 1
ATOM 666 N N . ALA A 1 84 ? -4.944 3.264 23.872 1.00 85.69 84 ALA A N 1
ATOM 667 C CA . ALA A 1 84 ? -3.519 3.246 23.535 1.00 85.69 84 ALA A CA 1
ATOM 668 C C . ALA A 1 84 ? -2.611 3.566 24.738 1.00 85.69 84 ALA A C 1
ATOM 670 O O . ALA A 1 84 ? -1.467 3.113 24.779 1.00 85.69 84 ALA A O 1
ATOM 671 N N . ASN A 1 85 ? -3.124 4.298 25.731 1.00 89.31 85 ASN A N 1
ATOM 672 C CA . ASN A 1 85 ? -2.372 4.728 26.914 1.00 89.31 85 ASN A CA 1
ATOM 673 C C . ASN A 1 85 ? -2.638 3.849 28.148 1.00 89.31 85 ASN A C 1
ATOM 675 O O . ASN A 1 85 ? -2.043 4.060 29.206 1.00 89.31 85 ASN A O 1
ATOM 679 N N . ILE A 1 86 ? -3.521 2.851 28.033 1.00 88.69 86 ILE A N 1
ATOM 680 C CA . ILE A 1 86 ? -3.890 1.957 29.134 1.00 88.69 86 ILE A CA 1
ATOM 681 C C . ILE A 1 86 ? -3.132 0.640 28.992 1.00 88.69 86 ILE A C 1
ATOM 683 O O . ILE A 1 86 ? -3.404 -0.169 28.109 1.00 88.69 86 ILE A O 1
ATOM 687 N N . THR A 1 87 ? -2.196 0.396 29.908 1.00 85.00 87 THR A N 1
ATOM 688 C CA . THR A 1 87 ? -1.420 -0.855 29.943 1.00 85.00 87 THR A CA 1
ATOM 689 C C . THR A 1 87 ? -2.137 -1.980 30.682 1.00 85.00 87 THR A C 1
ATOM 691 O O . THR A 1 87 ? -1.948 -3.145 30.347 1.00 85.00 87 THR A O 1
ATOM 694 N N . ASN A 1 88 ? -2.969 -1.646 31.673 1.00 89.81 88 ASN A N 1
ATOM 695 C CA . ASN A 1 88 ? -3.750 -2.600 32.452 1.00 89.81 88 ASN A CA 1
ATOM 696 C C . ASN A 1 88 ? -5.150 -2.046 32.714 1.00 89.81 88 ASN A C 1
ATOM 698 O O . ASN A 1 88 ? -5.298 -0.961 33.272 1.00 89.81 88 ASN A O 1
ATOM 702 N N . TYR A 1 89 ? -6.166 -2.822 32.348 1.00 93.88 89 TYR A N 1
ATOM 703 C CA . TYR A 1 89 ? -7.551 -2.549 32.718 1.00 93.88 89 TYR A CA 1
ATOM 704 C C 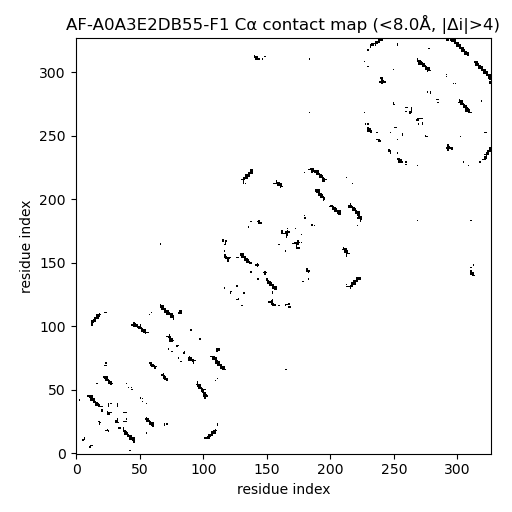. TYR A 1 89 ? -7.830 -3.083 34.126 1.00 93.88 89 TYR A C 1
ATOM 706 O O . TYR A 1 89 ? -7.350 -4.156 34.494 1.00 93.88 89 TYR A O 1
ATOM 714 N N . ASP A 1 90 ? -8.649 -2.369 34.900 1.00 95.12 90 ASP A N 1
ATOM 715 C CA . ASP A 1 90 ? -9.069 -2.813 36.236 1.00 95.12 90 ASP A CA 1
ATOM 716 C C . ASP A 1 90 ? -9.923 -4.092 36.182 1.00 95.12 90 ASP A C 1
ATOM 718 O O . ASP A 1 90 ? -9.974 -4.872 37.147 1.00 95.12 90 ASP A O 1
ATOM 722 N N . ILE A 1 91 ? -10.619 -4.274 35.056 1.00 95.56 91 ILE A N 1
ATOM 723 C CA . ILE A 1 91 ? -11.403 -5.451 34.685 1.00 95.56 91 ILE A CA 1
ATOM 724 C C . ILE A 1 91 ? -11.188 -5.677 33.185 1.00 95.56 91 ILE A C 1
ATOM 726 O O . ILE A 1 91 ? -11.431 -4.763 32.388 1.00 95.56 91 ILE A O 1
ATOM 730 N N . LYS A 1 92 ? -10.737 -6.872 32.792 1.00 93.31 92 LYS A N 1
ATOM 731 C CA . LYS A 1 92 ? -10.468 -7.186 31.382 1.00 93.31 92 LYS A CA 1
ATOM 732 C C . LYS A 1 92 ? -11.764 -7.338 30.588 1.00 93.31 92 LYS A C 1
ATOM 734 O O . LYS A 1 92 ? -12.835 -7.538 31.161 1.00 93.31 92 LYS A O 1
ATOM 739 N N . SER A 1 93 ? -11.676 -7.259 29.262 1.00 90.50 93 SER A N 1
ATOM 740 C CA . SER A 1 93 ? -12.841 -7.363 28.371 1.00 90.50 93 SER A CA 1
ATOM 741 C C . SER A 1 93 ? -13.616 -8.681 28.503 1.00 90.50 93 SER A C 1
ATOM 743 O O . SER A 1 93 ? -14.835 -8.714 28.342 1.00 90.50 93 SER A O 1
ATOM 745 N N . GLU A 1 94 ? -12.906 -9.755 28.829 1.00 89.94 94 GLU A N 1
ATOM 746 C CA . GLU A 1 94 ? -13.393 -11.123 28.962 1.00 89.94 94 GLU A CA 1
ATOM 747 C C . GLU A 1 94 ? -13.911 -11.454 30.374 1.00 89.94 94 GLU A C 1
ATOM 749 O O . GLU A 1 94 ? -14.634 -12.440 30.559 1.00 89.94 94 GLU A O 1
ATOM 754 N N . ASP A 1 95 ? -13.587 -10.627 31.373 1.00 93.38 95 ASP A N 1
ATOM 755 C CA . ASP A 1 95 ? -13.933 -10.886 32.767 1.00 93.38 95 ASP A CA 1
ATOM 756 C C . ASP A 1 95 ? -15.438 -10.706 33.006 1.00 93.38 95 ASP A C 1
ATOM 758 O O . ASP A 1 95 ? -16.039 -9.665 32.738 1.00 93.38 95 ASP A O 1
ATOM 762 N N . ARG A 1 96 ? -16.070 -11.733 33.581 1.00 91.81 96 ARG A N 1
ATOM 763 C CA . ARG A 1 96 ? -17.510 -11.721 33.912 1.00 91.81 96 ARG A CA 1
ATOM 764 C C . ARG A 1 96 ? -17.805 -11.324 35.353 1.00 91.81 96 ARG A C 1
ATOM 766 O O . ARG A 1 96 ? -18.954 -11.030 35.689 1.00 91.81 96 ARG A O 1
ATOM 773 N N . TYR A 1 97 ? -16.780 -11.330 36.198 1.00 93.19 97 TYR A N 1
ATOM 774 C CA . TYR A 1 97 ? -16.876 -11.046 37.620 1.00 93.19 97 TYR A CA 1
ATOM 775 C C . TYR A 1 97 ? -15.642 -10.279 38.086 1.00 93.19 97 TYR A C 1
ATOM 777 O O . TYR A 1 97 ? -14.524 -10.622 37.712 1.00 93.19 97 TYR A O 1
ATOM 785 N N . LYS A 1 98 ? -15.842 -9.288 38.955 1.00 93.38 98 LYS A N 1
ATOM 786 C CA . LYS A 1 98 ? -14.771 -8.604 39.680 1.00 93.38 98 LYS A CA 1
ATOM 787 C C . LYS A 1 98 ? -14.866 -8.988 41.145 1.00 93.38 98 LYS A C 1
ATOM 789 O O . LYS A 1 98 ? -15.874 -8.710 41.794 1.00 93.38 98 LYS A O 1
ATOM 794 N N . LYS A 1 99 ? -13.822 -9.640 41.650 1.00 94.50 99 LYS A N 1
ATOM 795 C CA . LYS A 1 99 ? -13.693 -9.986 43.063 1.00 94.50 99 LYS A CA 1
ATOM 796 C C . LYS A 1 99 ? -12.798 -8.963 43.753 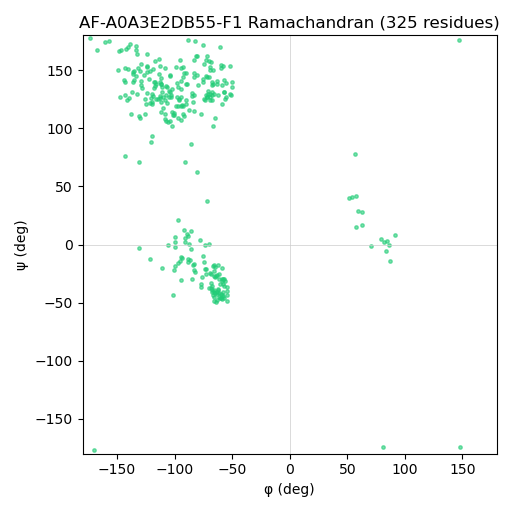1.00 94.50 99 LYS A C 1
ATOM 798 O O . LYS A 1 99 ? -11.650 -8.811 43.344 1.00 94.50 99 LYS A O 1
ATOM 803 N N . ASP A 1 100 ? -13.322 -8.258 44.752 1.00 93.38 100 ASP A N 1
ATOM 804 C CA . ASP A 1 100 ? -12.583 -7.193 45.443 1.00 93.38 100 ASP A CA 1
ATOM 805 C C . ASP A 1 100 ? -13.127 -6.908 46.859 1.00 93.38 100 ASP A C 1
ATOM 807 O O . ASP A 1 100 ? -14.133 -7.477 47.294 1.00 93.38 100 ASP A O 1
ATOM 811 N N . THR A 1 101 ? -12.449 -6.017 47.586 1.00 93.75 101 THR A N 1
ATOM 812 C CA . THR A 1 101 ? -12.919 -5.412 48.838 1.00 93.75 101 THR A CA 1
ATOM 813 C C . THR A 1 101 ? -13.295 -3.954 48.589 1.00 93.75 101 THR A C 1
ATOM 815 O O . THR A 1 101 ? -12.435 -3.084 48.465 1.00 93.75 101 THR A O 1
ATOM 818 N N . PHE A 1 102 ? -14.593 -3.660 48.568 1.00 91.88 102 PHE A N 1
ATOM 819 C CA . PHE A 1 102 ? -15.091 -2.320 48.263 1.00 91.88 102 PHE A CA 1
ATOM 820 C C . PHE A 1 102 ? -15.271 -1.500 49.548 1.00 91.88 102 PHE A C 1
ATOM 822 O O . PHE A 1 102 ? -16.144 -1.782 50.367 1.00 91.88 102 PHE A O 1
ATOM 829 N N . SER A 1 103 ? -14.428 -0.486 49.752 1.00 90.94 103 SER A N 1
ATOM 830 C CA . SER A 1 103 ? -14.466 0.397 50.935 1.00 90.94 103 SER A CA 1
ATOM 831 C C . SER A 1 103 ? -15.170 1.735 50.688 1.00 90.94 103 SER A C 1
ATOM 833 O O . SER A 1 103 ? -15.585 2.398 51.641 1.00 90.94 103 SER A O 1
ATOM 835 N N . LYS A 1 104 ? -15.324 2.118 49.419 1.00 92.31 104 LYS A N 1
ATOM 836 C CA . LYS A 1 104 ? -15.983 3.337 48.942 1.00 92.31 104 LYS A CA 1
ATOM 837 C C . LYS A 1 104 ? -16.672 3.068 47.607 1.00 92.31 104 LYS A C 1
ATOM 839 O O . LYS A 1 104 ? -16.404 2.046 46.974 1.00 92.31 104 LYS A O 1
ATOM 844 N N . ASP A 1 105 ? -17.517 4.002 47.189 1.00 92.94 105 ASP A N 1
ATOM 845 C CA . ASP A 1 105 ? -18.112 3.979 45.858 1.00 92.94 105 ASP A CA 1
ATOM 846 C C . ASP A 1 105 ? -17.023 3.964 44.780 1.00 92.94 105 ASP A C 1
ATOM 848 O O . ASP A 1 105 ? -15.988 4.629 44.898 1.00 92.94 105 ASP A O 1
ATOM 852 N N . VAL A 1 106 ? -17.266 3.200 43.720 1.00 94.62 106 VAL A N 1
ATOM 853 C CA . VAL A 1 106 ? -16.352 3.060 42.585 1.00 94.62 106 VAL A CA 1
ATOM 854 C C . VAL A 1 106 ? -17.139 3.144 41.287 1.00 94.62 106 VAL A C 1
ATOM 856 O O . VAL A 1 106 ? -18.259 2.639 41.187 1.00 94.62 106 VAL A O 1
ATOM 859 N N . THR A 1 107 ? -16.552 3.805 40.294 1.00 95.12 107 THR A N 1
ATOM 860 C CA . THR A 1 107 ? -17.102 3.871 38.943 1.00 95.12 107 THR A CA 1
ATOM 861 C C . THR A 1 107 ? -16.103 3.269 37.976 1.00 95.12 107 THR A C 1
ATOM 863 O O . THR A 1 107 ? -14.973 3.733 37.883 1.00 95.12 107 THR A O 1
ATOM 866 N N . TYR A 1 108 ? -16.543 2.233 37.278 1.00 95.56 108 TYR A N 1
ATOM 867 C CA . TYR A 1 108 ? -15.844 1.607 36.173 1.00 95.56 108 TYR A CA 1
ATOM 868 C C . TYR A 1 108 ? -16.392 2.177 34.867 1.00 95.56 108 TYR A C 1
ATOM 870 O O . TYR A 1 108 ? -17.579 2.038 34.564 1.00 95.56 108 TYR A O 1
ATOM 878 N N . THR A 1 109 ? -15.525 2.809 34.091 1.00 94.94 109 THR A N 1
ATOM 879 C CA . THR A 1 109 ? -15.839 3.354 32.773 1.00 94.94 109 THR A CA 1
ATOM 880 C C . THR A 1 109 ? -15.397 2.361 31.706 1.00 94.94 109 THR A C 1
ATOM 882 O O . THR A 1 109 ? -14.255 1.901 31.716 1.00 94.94 109 THR A O 1
ATOM 885 N N . ALA A 1 110 ? -16.310 2.003 30.806 1.00 95.00 110 ALA A N 1
ATOM 886 C CA . ALA A 1 110 ? -16.014 1.177 29.648 1.00 95.00 110 ALA A CA 1
ATOM 887 C C . ALA A 1 110 ? -15.113 1.947 28.680 1.00 95.00 110 ALA A C 1
ATOM 889 O O . ALA A 1 110 ? -15.434 3.071 28.293 1.00 95.00 110 ALA A O 1
ATOM 890 N N . VAL A 1 111 ? -14.015 1.316 28.275 1.00 94.94 111 VAL A N 1
ATOM 891 C CA . VAL A 1 111 ? -13.069 1.859 27.303 1.00 94.94 111 VAL A CA 1
ATOM 892 C C . VAL A 1 111 ? -13.267 1.161 25.966 1.00 94.94 111 VAL A C 1
ATOM 894 O O . VAL A 1 111 ? -13.309 -0.072 25.893 1.00 94.94 111 VAL A O 1
ATOM 897 N N . TYR A 1 112 ? -13.363 1.955 24.904 1.00 92.81 112 TYR A N 1
ATOM 898 C CA . TYR A 1 112 ? -13.558 1.470 23.546 1.00 92.81 112 TYR A CA 1
ATOM 899 C C . TYR A 1 112 ? -12.440 1.955 22.628 1.00 92.81 112 TYR A C 1
ATOM 901 O O . TYR A 1 112 ? -11.997 3.097 22.710 1.00 92.81 112 TYR A O 1
ATOM 909 N N . LYS A 1 113 ? -12.022 1.092 21.703 1.00 90.06 113 LYS A N 1
ATOM 910 C CA . LYS A 1 113 ? -11.100 1.432 20.620 1.00 90.06 113 LYS A CA 1
ATOM 911 C C . LYS A 1 113 ? -11.875 1.584 19.321 1.00 90.06 113 LYS A C 1
ATOM 913 O O . LYS A 1 113 ? -12.590 0.660 18.945 1.00 90.06 113 LYS A O 1
ATOM 918 N N . ARG A 1 114 ? -11.714 2.714 18.633 1.00 90.00 114 ARG A N 1
ATOM 919 C CA . ARG A 1 114 ? -12.194 2.875 17.255 1.00 90.00 114 ARG A CA 1
ATOM 920 C C . ARG A 1 114 ? -11.328 2.036 16.313 1.00 90.00 114 ARG A C 1
ATOM 922 O O . ARG A 1 114 ? -10.102 2.106 16.384 1.00 90.00 114 ARG A O 1
ATOM 929 N N . ILE A 1 115 ? -11.968 1.277 15.438 1.00 87.19 115 ILE A N 1
ATOM 930 C CA . ILE A 1 115 ? -11.346 0.493 14.377 1.00 87.19 115 ILE A CA 1
ATOM 931 C C . ILE A 1 115 ? -12.007 0.901 13.064 1.00 87.19 115 ILE A C 1
ATOM 933 O O . ILE A 1 115 ? -13.197 0.660 12.852 1.00 87.19 115 ILE A O 1
ATOM 937 N N . ASP A 1 116 ? -11.236 1.547 12.196 1.00 90.62 116 ASP A N 1
ATOM 938 C CA . ASP A 1 116 ? -11.684 1.869 10.844 1.00 90.62 116 ASP A CA 1
ATOM 939 C C . ASP A 1 116 ? -11.742 0.587 10.004 1.00 90.62 116 ASP A C 1
ATOM 941 O O . ASP A 1 116 ? -10.906 -0.306 10.145 1.00 90.62 116 ASP A O 1
ATOM 945 N N . TYR A 1 117 ? -12.726 0.492 9.112 1.00 91.88 117 TYR A N 1
ATOM 946 C CA . TYR A 1 117 ? -12.913 -0.676 8.251 1.00 91.88 117 TYR A CA 1
ATOM 947 C C . TYR A 1 117 ? -11.773 -0.873 7.256 1.00 91.88 117 TYR A C 1
ATOM 949 O O . TYR A 1 117 ? -11.673 -1.955 6.690 1.00 91.88 117 TYR A O 1
ATOM 957 N N . PHE A 1 118 ? -10.958 0.153 7.016 1.00 92.19 118 PHE A N 1
ATOM 958 C CA . PHE A 1 118 ? -9.760 0.105 6.193 1.00 92.19 118 PHE A CA 1
ATOM 959 C C . PHE A 1 118 ? -8.662 0.894 6.898 1.00 92.19 118 PHE A C 1
ATOM 961 O O . PHE A 1 118 ? -8.759 2.109 7.057 1.00 92.19 118 PHE A O 1
ATOM 968 N N . SER A 1 119 ? -7.627 0.193 7.355 1.00 88.50 119 SER A N 1
ATOM 969 C CA . SER A 1 119 ? -6.538 0.803 8.115 1.00 88.50 119 SER A CA 1
ATOM 970 C C . SER A 1 119 ? -5.197 0.164 7.789 1.00 88.50 119 SER A C 1
ATOM 972 O O . SER A 1 119 ? -5.092 -1.052 7.660 1.00 88.50 119 SER A O 1
ATOM 974 N N . SER A 1 120 ? -4.143 0.974 7.715 1.00 84.38 120 SER A N 1
ATOM 975 C CA . SER A 1 120 ? -2.758 0.495 7.637 1.00 84.38 120 SER A CA 1
ATOM 976 C C . SER A 1 120 ? -2.126 0.255 9.016 1.00 84.38 120 SER A C 1
ATOM 978 O O . SER A 1 120 ? -0.946 -0.084 9.100 1.00 84.38 120 SER A O 1
ATOM 980 N N . SER A 1 121 ? -2.863 0.480 10.110 1.00 75.75 121 SER A N 1
ATOM 981 C CA . SER A 1 121 ? -2.386 0.285 11.482 1.00 75.75 121 SER A CA 1
ATOM 982 C C . SER A 1 121 ? -2.927 -1.011 12.084 1.00 75.75 121 SER A C 1
ATOM 984 O O . SER A 1 121 ? -4.112 -1.322 11.978 1.00 75.75 121 SER A O 1
ATOM 986 N N . SER A 1 122 ? -2.035 -1.776 12.719 1.00 69.44 122 SER A N 1
ATOM 987 C CA . SER A 1 122 ? -2.398 -2.994 13.450 1.00 69.44 122 SER A CA 1
ATOM 988 C C . SER A 1 122 ? -2.875 -2.672 14.865 1.00 69.44 122 SER A C 1
ATOM 990 O O . SER A 1 122 ? -2.538 -1.628 15.431 1.00 69.44 122 SER A O 1
ATOM 992 N N . ASP A 1 123 ? -3.627 -3.586 15.478 1.00 67.50 123 ASP A N 1
ATOM 993 C CA . ASP A 1 123 ? -3.952 -3.494 16.899 1.00 67.50 123 ASP A CA 1
ATOM 994 C C . ASP A 1 123 ? -2.822 -4.122 17.721 1.00 67.50 123 ASP A C 1
ATOM 996 O O . ASP A 1 123 ? -2.831 -5.320 17.994 1.00 67.50 123 ASP A O 1
ATOM 1000 N N . ASN A 1 124 ? -1.794 -3.332 18.052 1.00 61.78 124 ASN A N 1
ATOM 1001 C CA . ASN A 1 124 ? -0.617 -3.790 18.806 1.00 61.78 124 ASN A CA 1
ATOM 1002 C C . ASN A 1 124 ? 0.072 -5.019 18.177 1.00 61.78 124 ASN A C 1
ATOM 1004 O O . ASN A 1 124 ? 0.474 -5.948 18.873 1.00 61.78 124 ASN A O 1
ATOM 1008 N N . GLY A 1 125 ? 0.186 -5.046 16.846 1.00 61.31 125 GLY A N 1
ATOM 1009 C CA . GLY A 1 125 ? 0.784 -6.165 16.112 1.00 61.31 125 GLY A CA 1
ATOM 1010 C C . GLY A 1 125 ? -0.156 -7.350 15.875 1.00 61.31 125 GLY A C 1
ATOM 1011 O O . GLY A 1 125 ? 0.265 -8.334 15.271 1.00 61.31 125 GLY A O 1
ATOM 1012 N N . THR A 1 126 ? -1.420 -7.262 16.301 1.00 69.00 126 THR A N 1
ATOM 1013 C CA . THR A 1 126 ? -2.445 -8.277 16.028 1.00 69.00 126 THR A CA 1
ATOM 1014 C C . THR A 1 126 ? -3.410 -7.825 14.933 1.00 69.00 126 THR A C 1
ATOM 1016 O O . THR A 1 126 ? -3.708 -6.635 14.784 1.00 69.00 126 THR A O 1
ATOM 1019 N N . VAL A 1 127 ? -3.869 -8.790 14.133 1.00 73.38 127 VAL A N 1
ATOM 1020 C CA . VAL A 1 127 ? -4.979 -8.608 13.188 1.00 73.38 127 VAL A CA 1
ATOM 1021 C C . VAL A 1 127 ? -6.265 -8.570 14.022 1.00 73.38 127 VAL A C 1
ATOM 1023 O O . VAL A 1 127 ? -6.479 -9.516 14.783 1.00 73.38 127 VAL A O 1
ATOM 1026 N N . PRO A 1 128 ? -7.116 -7.532 13.913 1.00 76.88 128 PRO A N 1
ATOM 1027 C CA . PRO A 1 128 ? -8.419 -7.547 14.575 1.00 76.88 128 PRO A CA 1
ATOM 1028 C C . PRO A 1 128 ? -9.225 -8.788 14.159 1.00 76.88 128 PRO A C 1
ATOM 1030 O O . PRO A 1 128 ? -9.201 -9.169 12.991 1.00 76.88 128 PRO A O 1
ATOM 1033 N N . GLU A 1 129 ? -9.929 -9.433 15.094 1.00 77.12 129 GLU A N 1
ATOM 1034 C CA . GLU A 1 129 ? -10.596 -10.729 14.846 1.00 77.12 129 GLU A CA 1
ATOM 1035 C C . GLU A 1 129 ? -11.625 -10.693 13.705 1.00 77.12 129 GLU A C 1
ATOM 1037 O O . GLU A 1 129 ? -11.855 -11.696 13.027 1.00 77.12 129 GLU A O 1
ATOM 1042 N N . ASP A 1 130 ? -12.246 -9.538 13.482 1.00 82.44 130 ASP A N 1
ATOM 1043 C CA . ASP A 1 130 ? -13.246 -9.304 12.443 1.00 82.44 130 ASP A CA 1
ATOM 1044 C C . ASP A 1 130 ? -12.641 -8.799 11.122 1.00 82.44 130 ASP A C 1
ATOM 1046 O O . ASP A 1 130 ? -13.368 -8.528 10.163 1.00 82.44 130 ASP A O 1
ATOM 1050 N N . SER A 1 131 ? -11.317 -8.676 11.058 1.00 87.69 131 SER A N 1
ATOM 1051 C CA . SER A 1 131 ? -10.590 -8.119 9.929 1.00 87.69 131 SER A CA 1
ATOM 1052 C C . SER A 1 131 ? -9.833 -9.190 9.149 1.00 87.69 131 SER A C 1
ATOM 1054 O O . SER A 1 131 ? -9.413 -10.226 9.661 1.00 87.69 131 SER A O 1
ATOM 1056 N N . VAL A 1 132 ? -9.648 -8.918 7.866 1.00 87.94 132 VAL A N 1
ATOM 1057 C CA . VAL A 1 132 ? -8.809 -9.682 6.950 1.00 87.94 132 VAL A CA 1
ATOM 1058 C C . VAL A 1 132 ? -7.628 -8.833 6.507 1.00 87.94 132 VAL A C 1
ATOM 1060 O O . VAL A 1 132 ? -7.664 -7.604 6.583 1.00 87.94 132 VAL A O 1
ATOM 1063 N N . VAL A 1 133 ? -6.571 -9.485 6.033 1.00 89.31 133 VAL A N 1
ATOM 1064 C CA . VAL A 1 133 ? -5.381 -8.798 5.530 1.00 89.31 133 VAL A CA 1
ATOM 1065 C C . VAL A 1 133 ? -5.505 -8.625 4.021 1.00 89.31 133 VAL A C 1
ATOM 1067 O O . VAL A 1 133 ? -5.573 -9.609 3.281 1.00 89.31 133 VAL A O 1
ATOM 1070 N N . ALA A 1 134 ? -5.509 -7.372 3.570 1.00 92.06 134 ALA A N 1
ATOM 1071 C CA . ALA A 1 134 ? -5.428 -6.998 2.166 1.00 92.06 134 ALA A CA 1
ATOM 1072 C C . ALA A 1 134 ? -4.054 -6.388 1.878 1.00 92.06 134 ALA A C 1
ATOM 1074 O O . ALA A 1 134 ? -3.634 -5.424 2.518 1.00 92.06 134 ALA A O 1
ATOM 1075 N N . ILE A 1 135 ? -3.349 -6.951 0.907 1.00 92.31 135 ILE A N 1
ATOM 1076 C CA . ILE A 1 135 ? -2.036 -6.490 0.480 1.00 92.31 135 ILE A CA 1
ATOM 1077 C C . ILE A 1 135 ? -2.145 -5.921 -0.920 1.00 92.31 135 ILE A C 1
ATOM 1079 O O . ILE A 1 135 ? -2.595 -6.612 -1.821 1.00 92.31 135 ILE A O 1
ATOM 1083 N N . PHE A 1 136 ? -1.668 -4.701 -1.123 1.00 94.56 136 PHE A N 1
ATOM 1084 C CA . PHE A 1 136 ? -1.563 -4.094 -2.444 1.00 94.56 136 PHE A CA 1
ATOM 1085 C C . PHE A 1 136 ? -0.100 -3.954 -2.817 1.00 94.56 136 PHE A C 1
ATOM 1087 O O . PHE A 1 136 ? 0.714 -3.550 -1.987 1.00 94.56 136 PHE A O 1
ATOM 1094 N N . LYS A 1 137 ? 0.248 -4.253 -4.065 1.00 94.00 137 LYS A N 1
ATOM 1095 C CA . LYS A 1 137 ? 1.592 -4.012 -4.590 1.00 94.00 137 LYS A CA 1
ATOM 1096 C C . LYS A 1 137 ? 1.556 -3.502 -6.035 1.00 94.00 137 LYS A C 1
ATOM 1098 O O . LYS A 1 137 ? 0.637 -3.858 -6.781 1.00 94.00 137 LYS A O 1
ATOM 1103 N N . PRO A 1 138 ? 2.559 -2.706 -6.448 1.00 94.00 138 PRO A N 1
ATOM 1104 C CA . PRO A 1 138 ? 2.780 -2.393 -7.853 1.00 94.00 138 PRO A CA 1
ATOM 1105 C C . PRO A 1 138 ? 3.051 -3.667 -8.666 1.00 94.00 138 PRO A C 1
ATOM 1107 O O . PRO A 1 138 ? 3.293 -4.747 -8.113 1.00 94.00 138 PRO A O 1
ATOM 1110 N N . ALA A 1 139 ? 3.070 -3.539 -9.990 1.00 90.19 139 ALA A N 1
ATOM 1111 C CA . ALA A 1 139 ? 3.514 -4.613 -10.865 1.00 90.19 139 ALA A CA 1
ATOM 1112 C C . ALA A 1 139 ? 4.966 -5.035 -10.526 1.00 90.19 139 ALA A C 1
ATOM 1114 O O . ALA A 1 139 ? 5.750 -4.234 -10.006 1.00 90.19 139 ALA A O 1
ATOM 1115 N N . PRO A 1 140 ? 5.363 -6.289 -10.810 1.00 87.62 140 PRO A N 1
ATOM 1116 C CA . PRO A 1 140 ? 6.644 -6.834 -10.367 1.00 87.62 140 PRO A CA 1
ATOM 1117 C C . PRO A 1 140 ? 7.865 -5.958 -10.689 1.00 87.62 140 PRO A C 1
ATOM 1119 O O . PRO A 1 140 ? 8.108 -5.572 -11.833 1.00 87.62 140 PRO A O 1
ATOM 1122 N N . GLY A 1 141 ? 8.678 -5.691 -9.663 1.00 87.19 141 GLY A N 1
ATOM 1123 C CA . GLY A 1 141 ? 9.892 -4.876 -9.767 1.00 87.19 141 GLY A CA 1
ATOM 1124 C C . GLY A 1 141 ? 9.655 -3.364 -9.780 1.00 87.19 141 GLY A C 1
ATOM 1125 O O . GLY A 1 141 ? 10.631 -2.627 -9.957 1.00 87.19 141 GLY A O 1
ATOM 1126 N N . ARG A 1 142 ? 8.403 -2.913 -9.596 1.00 90.81 142 ARG A N 1
ATOM 1127 C CA . ARG A 1 142 ? 8.050 -1.496 -9.509 1.00 90.81 142 ARG A CA 1
ATOM 1128 C C . ARG A 1 142 ? 7.888 -0.986 -8.078 1.00 90.81 142 ARG A C 1
ATOM 1130 O O . ARG A 1 142 ? 7.513 -1.729 -7.174 1.00 90.81 142 ARG A O 1
ATOM 1137 N N . LYS A 1 143 ? 8.141 0.309 -7.924 1.00 93.62 143 LYS A N 1
ATOM 1138 C CA . LYS A 1 143 ? 7.942 1.152 -6.748 1.00 93.62 143 LYS A CA 1
ATOM 1139 C C . LYS A 1 143 ? 6.608 1.877 -6.820 1.00 93.62 143 LYS A C 1
ATOM 1141 O O . LYS A 1 143 ? 6.052 2.099 -7.899 1.00 93.62 143 LYS A O 1
ATOM 1146 N N . TRP A 1 144 ? 6.136 2.303 -5.659 1.00 94.44 144 TRP A N 1
ATOM 1147 C CA . TRP A 1 144 ? 5.093 3.318 -5.562 1.00 94.44 144 TRP A CA 1
ATOM 1148 C C . TRP A 1 144 ? 5.638 4.690 -5.986 1.00 94.44 144 TRP A C 1
ATOM 1150 O O . TRP A 1 144 ? 6.846 4.934 -5.940 1.00 94.44 144 TRP A O 1
ATOM 1160 N N . LYS A 1 145 ? 4.757 5.615 -6.380 1.00 92.12 145 LYS A N 1
ATOM 1161 C CA . LYS A 1 145 ? 5.144 6.992 -6.745 1.00 92.12 145 LYS A CA 1
ATOM 1162 C C . LYS A 1 145 ? 5.736 7.774 -5.575 1.00 92.12 145 LYS A C 1
ATOM 1164 O O . LYS A 1 145 ? 6.546 8.665 -5.804 1.00 92.12 145 LYS A O 1
ATOM 1169 N N . ASP A 1 146 ? 5.362 7.433 -4.345 1.00 91.06 146 ASP A N 1
ATOM 1170 C CA . ASP A 1 146 ? 5.985 7.961 -3.124 1.00 91.06 146 ASP A CA 1
ATOM 1171 C C . ASP A 1 146 ? 7.422 7.441 -2.881 1.00 91.06 146 ASP A C 1
ATOM 1173 O O . ASP A 1 146 ? 8.060 7.822 -1.902 1.00 91.06 146 ASP A O 1
ATOM 1177 N N . GLY A 1 147 ? 7.949 6.598 -3.776 1.00 88.75 147 GLY A N 1
ATOM 1178 C CA . GLY A 1 147 ? 9.307 6.059 -3.734 1.00 88.75 147 GLY A CA 1
ATOM 1179 C C . GLY A 1 147 ? 9.465 4.827 -2.845 1.00 88.75 147 GLY A C 1
ATOM 1180 O O . GLY A 1 147 ? 10.547 4.233 -2.840 1.00 88.75 147 GLY A O 1
ATOM 1181 N N . THR A 1 148 ? 8.414 4.424 -2.122 1.00 90.75 148 THR A N 1
ATOM 1182 C CA . THR A 1 148 ? 8.453 3.232 -1.273 1.00 90.75 148 THR A CA 1
ATOM 1183 C C . THR A 1 148 ? 8.505 1.952 -2.103 1.00 90.75 148 THR A C 1
ATOM 1185 O O . THR A 1 148 ? 7.908 1.833 -3.180 1.00 90.75 148 THR A O 1
ATOM 1188 N N . ASP A 1 149 ? 9.249 0.983 -1.579 1.00 86.00 149 ASP A N 1
ATOM 1189 C CA . ASP A 1 149 ? 9.337 -0.370 -2.110 1.00 86.00 149 ASP A CA 1
ATOM 1190 C C . ASP A 1 149 ? 8.318 -1.287 -1.426 1.00 86.00 149 ASP A C 1
ATOM 1192 O O . ASP A 1 149 ? 7.980 -1.116 -0.254 1.00 86.00 149 ASP A O 1
ATOM 1196 N N . GLY A 1 150 ? 7.896 -2.326 -2.144 1.00 84.31 150 GLY A N 1
ATOM 1197 C CA . GLY A 1 150 ? 7.173 -3.449 -1.557 1.00 84.31 150 GLY A CA 1
ATOM 1198 C C . GLY A 1 150 ? 5.669 -3.233 -1.333 1.00 84.31 150 GLY A C 1
ATOM 1199 O O . GLY A 1 150 ? 5.074 -2.259 -1.802 1.00 84.31 150 GLY A O 1
ATOM 1200 N N . PRO A 1 151 ? 5.018 -4.212 -0.685 1.00 91.75 151 PRO A N 1
ATOM 1201 C CA . PRO A 1 151 ? 3.577 -4.209 -0.478 1.00 91.75 151 PRO A CA 1
ATOM 1202 C C . PRO A 1 151 ? 3.111 -3.187 0.567 1.00 91.75 151 PRO A C 1
ATOM 1204 O O . PRO A 1 151 ? 3.746 -3.005 1.603 1.00 91.75 151 PRO A O 1
ATOM 1207 N N . LYS A 1 152 ? 1.929 -2.607 0.341 1.00 93.62 152 LYS A N 1
ATOM 1208 C CA . LYS A 1 152 ? 1.151 -1.871 1.345 1.00 93.62 152 LYS A CA 1
ATOM 1209 C C . LYS A 1 152 ? 0.109 -2.803 1.950 1.00 93.62 152 LYS A C 1
ATOM 1211 O O . LYS A 1 152 ? -0.677 -3.406 1.221 1.00 93.62 152 LYS A O 1
ATOM 1216 N N . VAL A 1 153 ? 0.133 -2.936 3.272 1.00 92.06 153 VAL A N 1
ATOM 1217 C CA . VAL A 1 153 ? -0.720 -3.862 4.024 1.00 92.06 153 VAL A CA 1
ATOM 1218 C C . VAL A 1 153 ? -1.830 -3.084 4.711 1.00 92.06 153 VAL A C 1
ATOM 1220 O O . VAL A 1 153 ? -1.565 -2.083 5.376 1.00 92.06 153 VAL A O 1
ATOM 1223 N N . PHE A 1 154 ? -3.055 -3.576 4.571 1.00 92.62 154 PHE A N 1
ATOM 1224 C CA . PHE A 1 154 ? -4.235 -3.024 5.212 1.00 92.62 154 PHE A CA 1
ATOM 1225 C C . PHE A 1 154 ? -5.007 -4.117 5.943 1.00 92.62 154 PHE A C 1
ATOM 1227 O O . PHE A 1 154 ? -5.157 -5.240 5.454 1.00 92.62 154 PHE A O 1
ATOM 1234 N N . TYR A 1 155 ? -5.515 -3.761 7.112 1.00 91.06 155 TYR A N 1
ATOM 1235 C CA . TYR A 1 155 ? -6.513 -4.518 7.845 1.00 91.06 155 TYR A CA 1
ATOM 1236 C C . TYR A 1 155 ? -7.873 -4.013 7.400 1.00 91.06 155 TYR A C 1
ATOM 1238 O O . TYR A 1 155 ? -8.153 -2.814 7.485 1.00 91.06 155 TYR A O 1
ATOM 1246 N N . VAL A 1 156 ? -8.678 -4.925 6.867 1.00 92.19 156 VAL A N 1
ATOM 1247 C CA . VAL A 1 156 ? -9.969 -4.587 6.283 1.00 92.19 156 VAL A CA 1
ATOM 1248 C C . VAL A 1 156 ? -11.057 -5.394 6.955 1.00 92.19 156 VAL A C 1
ATOM 1250 O O . VAL A 1 156 ? -10.934 -6.615 7.041 1.00 92.19 156 VAL A O 1
ATOM 1253 N N . LYS A 1 157 ? -12.138 -4.755 7.402 1.00 91.06 157 LYS A N 1
ATOM 1254 C CA . LYS A 1 157 ? -13.256 -5.483 8.009 1.00 91.06 157 LYS A CA 1
ATOM 1255 C C . LYS A 1 157 ? -13.791 -6.532 7.034 1.00 91.06 157 LYS A C 1
ATOM 1257 O O . LYS A 1 157 ? -14.048 -6.243 5.862 1.00 91.06 157 LYS A O 1
ATOM 1262 N N . LYS A 1 158 ? -13.963 -7.764 7.506 1.00 89.62 158 LYS A N 1
ATOM 1263 C CA . LYS A 1 158 ? -14.404 -8.888 6.680 1.00 89.62 158 LYS A CA 1
ATOM 1264 C C . LYS A 1 158 ? -15.748 -8.587 6.014 1.00 89.62 158 LYS A C 1
ATOM 1266 O O . LYS A 1 158 ? -16.716 -8.213 6.664 1.00 89.62 158 LYS A O 1
ATOM 1271 N N . GLY A 1 159 ? -15.820 -8.829 4.710 1.00 88.56 159 GLY A N 1
ATOM 1272 C CA . GLY A 1 159 ? -17.013 -8.614 3.896 1.00 88.56 159 GLY A CA 1
ATOM 1273 C C . GLY A 1 159 ? -17.169 -7.191 3.357 1.00 88.56 159 GLY A C 1
ATOM 1274 O O . GLY A 1 159 ? -18.121 -6.961 2.616 1.00 88.56 159 GLY A O 1
ATOM 1275 N N . THR A 1 160 ? -16.246 -6.282 3.671 1.00 91.31 160 THR A N 1
ATOM 1276 C CA . THR A 1 160 ? -16.204 -4.926 3.109 1.00 91.31 160 THR A CA 1
ATOM 1277 C C . THR A 1 160 ? -15.977 -4.961 1.601 1.00 91.31 160 THR A C 1
ATOM 1279 O O . THR A 1 160 ? -15.188 -5.769 1.109 1.00 91.31 160 THR A O 1
ATOM 1282 N N . ASP A 1 161 ? -16.653 -4.072 0.876 1.00 91.38 161 ASP A N 1
ATOM 1283 C CA . ASP A 1 161 ? -16.399 -3.796 -0.537 1.00 91.38 161 ASP A CA 1
ATOM 1284 C C . ASP A 1 161 ? -15.415 -2.624 -0.663 1.00 91.38 161 ASP A C 1
ATOM 1286 O O . ASP A 1 161 ? -15.740 -1.483 -0.331 1.00 91.38 161 ASP A O 1
ATOM 1290 N N . LEU A 1 162 ? -14.204 -2.906 -1.147 1.00 91.06 162 LEU A N 1
ATOM 1291 C CA . LEU A 1 162 ? -13.146 -1.903 -1.281 1.00 91.06 162 LEU A CA 1
ATOM 1292 C C . LEU A 1 162 ? -13.472 -0.797 -2.297 1.00 91.06 162 LEU A C 1
ATOM 1294 O O . LEU A 1 162 ? -12.860 0.267 -2.248 1.00 91.06 162 LEU A O 1
ATOM 1298 N N . SER A 1 163 ? -14.419 -1.014 -3.215 1.00 87.88 163 SER A N 1
ATOM 1299 C CA . SER A 1 163 ? -14.814 0.020 -4.178 1.00 87.88 163 SER A CA 1
ATOM 1300 C C . SER A 1 163 ? -15.566 1.180 -3.526 1.00 87.88 163 SER A C 1
ATOM 1302 O O . SER A 1 163 ? -15.530 2.295 -4.044 1.00 87.88 163 SER A O 1
ATOM 1304 N N . GLN A 1 164 ? -16.202 0.930 -2.379 1.00 85.88 164 GLN A N 1
ATOM 1305 C CA . GLN A 1 164 ? -17.038 1.895 -1.665 1.00 85.88 164 GLN A CA 1
ATOM 1306 C C . GLN A 1 164 ? -16.369 2.456 -0.406 1.00 85.88 164 GLN A C 1
ATOM 1308 O O . GLN A 1 164 ? -16.979 3.267 0.279 1.00 85.88 164 GLN A O 1
ATOM 1313 N N . ILE A 1 165 ? -15.142 2.035 -0.081 1.00 92.25 165 ILE A N 1
ATOM 1314 C CA . ILE A 1 165 ? -14.479 2.449 1.157 1.00 92.25 165 ILE A CA 1
ATOM 1315 C C . ILE A 1 165 ? -13.523 3.630 0.923 1.00 92.25 165 ILE A C 1
ATOM 1317 O O . ILE A 1 165 ? -12.749 3.601 -0.043 1.00 92.25 165 ILE A O 1
ATOM 1321 N N . PRO A 1 166 ? -13.527 4.664 1.7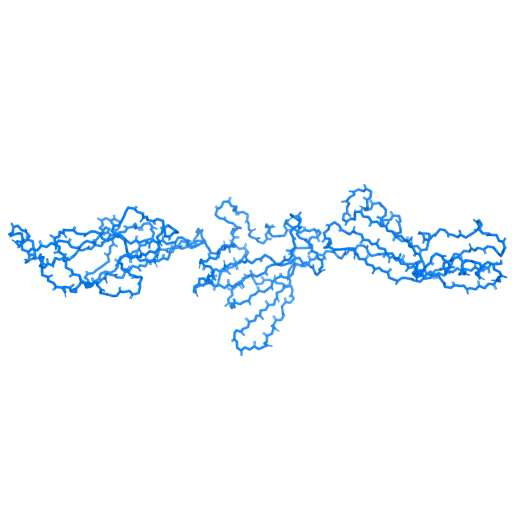84 1.00 93.00 166 PRO A N 1
ATOM 1322 C CA . PRO A 1 166 ? -12.530 5.725 1.740 1.00 93.00 166 PRO A CA 1
ATOM 1323 C C . PRO A 1 166 ? -11.142 5.204 2.137 1.00 93.00 166 PRO A C 1
ATOM 1325 O O . PRO A 1 166 ? -11.004 4.195 2.829 1.00 93.00 166 PRO A O 1
ATOM 1328 N N . TYR A 1 167 ? -10.096 5.908 1.707 1.00 91.00 167 TYR A N 1
ATOM 1329 C CA . TYR A 1 167 ? -8.710 5.556 2.013 1.00 91.00 167 TYR A CA 1
ATOM 1330 C C . TYR A 1 167 ? -8.377 5.744 3.498 1.00 91.00 167 TYR A C 1
ATOM 1332 O O . TYR A 1 167 ? -7.566 5.002 4.053 1.00 91.00 167 TYR A O 1
ATOM 1340 N N . SER A 1 168 ? -8.989 6.733 4.149 1.00 88.75 168 SER A N 1
ATOM 1341 C CA . SER A 1 168 ? -8.929 6.914 5.599 1.00 88.75 168 SER A CA 1
ATOM 1342 C C . SER A 1 168 ? -10.077 7.802 6.085 1.00 88.75 168 SER A C 1
ATOM 1344 O O . SER A 1 168 ? -10.790 8.415 5.294 1.00 88.75 168 SER A O 1
ATOM 1346 N N . ALA A 1 169 ? -10.214 7.962 7.403 1.00 84.69 169 ALA A N 1
ATOM 1347 C CA . ALA A 1 169 ? -11.167 8.913 7.975 1.00 84.69 169 ALA A CA 1
ATOM 1348 C C . ALA A 1 169 ? -10.951 10.367 7.494 1.00 84.69 169 ALA A C 1
ATOM 1350 O O . ALA A 1 169 ? -11.906 11.140 7.416 1.00 84.69 169 ALA A O 1
ATOM 1351 N N . SER A 1 170 ? -9.708 10.749 7.173 1.00 87.19 170 SER A N 1
ATOM 1352 C CA . SER A 1 170 ? -9.349 12.092 6.696 1.00 87.19 170 SER A CA 1
ATOM 1353 C C . SER A 1 170 ? -9.251 12.209 5.172 1.00 87.19 170 SER A C 1
ATOM 1355 O O . SER A 1 170 ? -9.266 13.325 4.658 1.00 87.19 170 SER A O 1
ATOM 1357 N N . ASP A 1 171 ? -9.168 11.088 4.452 1.00 89.56 171 ASP A N 1
ATOM 1358 C CA . ASP A 1 171 ? -9.106 11.023 2.993 1.00 89.56 171 ASP A CA 1
ATOM 1359 C C . ASP A 1 171 ? -10.299 10.220 2.467 1.00 89.56 171 ASP A C 1
ATOM 1361 O O . ASP A 1 171 ? -10.263 8.993 2.364 1.00 89.56 171 ASP A O 1
ATOM 1365 N N . GLN A 1 172 ? -11.366 10.950 2.138 1.00 89.81 172 GLN A N 1
ATOM 1366 C CA . GLN A 1 172 ? -12.633 10.399 1.649 1.00 89.81 172 GLN A CA 1
ATOM 1367 C C . GLN A 1 172 ? -12.556 9.900 0.195 1.00 89.81 172 GLN A C 1
ATOM 1369 O O . GLN A 1 172 ? -13.542 9.406 -0.350 1.00 89.81 172 GLN A O 1
ATOM 1374 N N . THR A 1 173 ? -11.396 10.020 -0.454 1.00 92.00 173 THR A N 1
ATOM 1375 C CA . THR A 1 173 ? -11.155 9.391 -1.754 1.00 92.00 173 THR A CA 1
ATOM 1376 C C . THR A 1 173 ? -11.239 7.878 -1.590 1.00 92.00 173 THR A C 1
ATOM 1378 O O . THR A 1 173 ? -10.690 7.338 -0.632 1.00 92.00 173 THR A O 1
ATOM 1381 N N . SER A 1 174 ? -11.881 7.179 -2.532 1.00 91.69 174 SER A N 1
ATOM 1382 C CA . SER A 1 174 ? -11.901 5.709 -2.533 1.00 91.69 174 SER A CA 1
ATOM 1383 C C . SER A 1 174 ? -10.486 5.145 -2.375 1.00 91.69 174 SER A C 1
ATOM 1385 O O . SER A 1 174 ? -9.549 5.596 -3.046 1.00 91.69 174 SER A O 1
ATOM 1387 N N . ALA A 1 175 ? -10.337 4.134 -1.516 1.00 92.75 175 ALA A N 1
ATOM 1388 C CA . ALA A 1 175 ? -9.057 3.492 -1.253 1.00 92.75 175 ALA A CA 1
ATOM 1389 C C . ALA A 1 175 ? -8.387 2.995 -2.543 1.00 92.75 175 ALA A C 1
ATOM 1391 O O . ALA A 1 175 ? -7.183 3.178 -2.728 1.00 92.75 175 ALA A O 1
ATOM 1392 N N . LEU A 1 176 ? -9.172 2.435 -3.469 1.00 92.62 176 LEU A N 1
ATOM 1393 C CA . LEU A 1 176 ? -8.679 1.940 -4.756 1.00 92.62 176 LEU A CA 1
ATOM 1394 C C . LEU A 1 176 ? -8.155 3.066 -5.640 1.00 92.62 176 LEU A C 1
ATOM 1396 O O . LEU A 1 176 ? -7.059 2.949 -6.187 1.00 92.62 176 LEU A O 1
ATOM 1400 N N . THR A 1 177 ? -8.896 4.173 -5.728 1.00 92.69 177 THR A N 1
ATOM 1401 C CA . THR A 1 177 ? -8.460 5.366 -6.463 1.00 92.69 177 THR A CA 1
ATOM 1402 C C . THR A 1 177 ? -7.150 5.885 -5.891 1.00 92.69 177 THR A C 1
ATOM 1404 O O . THR A 1 177 ? -6.204 6.116 -6.638 1.00 92.69 177 THR A O 1
ATOM 1407 N N . ARG A 1 178 ? -7.043 5.992 -4.564 1.00 93.44 178 ARG A N 1
ATOM 1408 C CA . ARG A 1 178 ? -5.845 6.522 -3.911 1.00 93.44 178 ARG A CA 1
ATOM 1409 C C . ARG A 1 178 ? -4.619 5.632 -4.105 1.00 93.44 178 ARG A C 1
ATOM 1411 O O . ARG A 1 178 ? -3.519 6.122 -4.367 1.00 93.44 178 ARG A O 1
ATOM 1418 N N . LEU A 1 179 ? -4.807 4.316 -4.018 1.00 94.44 179 LEU A N 1
ATOM 1419 C CA . LEU A 1 179 ? -3.765 3.337 -4.317 1.00 94.44 179 LEU A CA 1
ATOM 1420 C C . LEU A 1 179 ? -3.344 3.420 -5.788 1.00 94.44 179 LEU A C 1
ATOM 1422 O O . LEU A 1 179 ? -2.151 3.421 -6.077 1.00 94.44 179 LEU A O 1
ATOM 1426 N N . GLN A 1 180 ? -4.298 3.566 -6.708 1.00 93.25 180 GLN A N 1
ATOM 1427 C CA . GLN A 1 180 ? -4.030 3.696 -8.137 1.00 93.25 180 GLN A CA 1
ATOM 1428 C C . GLN A 1 180 ? -3.310 5.003 -8.497 1.00 93.25 180 GLN A C 1
ATOM 1430 O O . GLN A 1 180 ? -2.373 4.997 -9.297 1.00 93.25 180 GLN A O 1
ATOM 1435 N N . GLU A 1 181 ? -3.693 6.126 -7.891 1.00 94.06 181 GLU A N 1
ATOM 1436 C CA . GLU A 1 181 ? -3.030 7.422 -8.065 1.00 94.06 181 GLU A CA 1
ATOM 1437 C C . GLU A 1 181 ? -1.552 7.370 -7.681 1.00 94.06 181 GLU A C 1
ATOM 1439 O O . GLU A 1 181 ? -0.739 8.080 -8.279 1.00 94.06 181 GLU A O 1
ATOM 1444 N N . ASN A 1 182 ? -1.201 6.497 -6.733 1.00 93.88 182 ASN A N 1
ATOM 1445 C CA . ASN A 1 182 ? 0.154 6.282 -6.239 1.00 93.88 182 ASN A CA 1
ATOM 1446 C C . ASN A 1 182 ? 0.961 5.274 -7.093 1.00 93.88 182 ASN A C 1
ATOM 1448 O O . ASN A 1 182 ? 2.051 4.856 -6.711 1.00 93.88 182 ASN A O 1
ATOM 1452 N N . LEU A 1 183 ? 0.468 4.906 -8.280 1.00 93.62 183 LEU A N 1
ATOM 1453 C CA . LEU A 1 183 ? 1.159 4.048 -9.246 1.00 93.62 183 LEU A CA 1
ATOM 1454 C C . LEU A 1 183 ? 1.518 4.803 -10.529 1.00 93.62 183 LEU A C 1
ATOM 1456 O O . LEU A 1 183 ? 0.776 5.665 -11.004 1.00 93.62 183 LEU A O 1
ATOM 1460 N N . THR A 1 184 ? 2.643 4.446 -11.142 1.00 90.31 184 THR A N 1
ATOM 1461 C CA . THR A 1 184 ? 3.077 4.980 -12.443 1.00 90.31 184 THR A CA 1
ATOM 1462 C C . THR A 1 184 ? 2.408 4.221 -13.589 1.00 90.31 184 THR A C 1
ATOM 1464 O O . THR A 1 184 ? 2.474 2.998 -13.631 1.00 90.31 184 THR A O 1
ATOM 1467 N N . ASN A 1 185 ? 1.786 4.917 -14.545 1.00 89.25 185 ASN A N 1
ATOM 1468 C CA . ASN A 1 185 ? 1.149 4.301 -15.723 1.00 89.25 185 ASN A CA 1
ATOM 1469 C C . ASN A 1 185 ? 0.171 3.154 -15.386 1.00 89.25 185 ASN A C 1
ATOM 1471 O O . ASN A 1 185 ? 0.156 2.123 -16.062 1.00 89.25 185 ASN A O 1
ATOM 1475 N N . ALA A 1 186 ? -0.614 3.307 -14.316 1.00 91.75 186 ALA A N 1
ATOM 1476 C CA . ALA A 1 186 ? -1.641 2.338 -13.951 1.00 91.75 186 ALA A CA 1
ATOM 1477 C C . ALA A 1 186 ? -2.765 2.304 -14.990 1.00 91.75 186 ALA A C 1
ATOM 1479 O O . ALA A 1 186 ? -3.225 3.352 -15.442 1.00 91.75 186 ALA A O 1
ATOM 1480 N N . LYS A 1 187 ? -3.234 1.100 -15.325 1.00 90.50 187 LYS A N 1
ATOM 1481 C CA . LYS A 1 187 ? -4.347 0.897 -16.267 1.00 90.50 187 LYS A CA 1
ATOM 1482 C C . LYS A 1 187 ? -5.724 0.917 -15.601 1.00 90.50 187 LYS A C 1
ATOM 1484 O O . LYS A 1 187 ? -6.728 1.000 -16.295 1.00 90.50 187 LYS A O 1
ATOM 1489 N N . GLY A 1 188 ? -5.765 0.854 -14.270 1.00 87.56 188 GLY A N 1
ATOM 1490 C CA . GLY A 1 188 ? -7.003 0.852 -13.481 1.00 87.56 188 GLY A CA 1
ATOM 1491 C C . GLY A 1 188 ? -7.586 -0.515 -13.172 1.00 87.56 188 GLY A C 1
ATOM 1492 O O . GLY A 1 188 ? -8.662 -0.595 -12.591 1.00 87.56 188 GLY A O 1
ATOM 1493 N N . THR A 1 189 ? -6.859 -1.578 -13.494 1.00 89.62 189 THR A N 1
ATOM 1494 C CA . THR A 1 189 ? -7.218 -2.954 -13.155 1.00 89.62 189 THR A CA 1
ATOM 1495 C C . THR A 1 189 ? -6.179 -3.566 -12.220 1.00 89.62 189 THR A C 1
ATOM 1497 O O . THR A 1 189 ? -5.037 -3.103 -12.115 1.00 89.62 189 THR A O 1
ATOM 1500 N N . TRP A 1 190 ? -6.600 -4.600 -11.497 1.00 90.88 190 TRP A N 1
ATOM 1501 C CA . TRP A 1 190 ? -5.779 -5.334 -10.541 1.00 90.88 190 TRP A CA 1
ATOM 1502 C C . TRP A 1 190 ? -6.022 -6.829 -10.718 1.00 90.88 190 TRP A C 1
ATOM 1504 O O . TRP A 1 190 ? -7.139 -7.246 -11.018 1.00 90.88 190 TRP A O 1
ATOM 1514 N N . ASN A 1 191 ? -4.994 -7.631 -10.467 1.00 86.88 191 ASN A N 1
ATOM 1515 C CA . ASN A 1 191 ? -5.119 -9.076 -10.307 1.00 86.88 191 ASN A CA 1
ATOM 1516 C C . ASN A 1 191 ? -5.176 -9.401 -8.815 1.00 86.88 191 ASN A C 1
ATOM 1518 O O . ASN A 1 191 ? -4.425 -8.810 -8.036 1.00 86.88 191 ASN A O 1
ATOM 1522 N N . ARG A 1 192 ? -6.035 -10.340 -8.410 1.00 85.06 192 ARG A N 1
ATOM 1523 C CA . ARG A 1 192 ? -6.157 -10.776 -7.013 1.00 85.06 192 ARG A CA 1
ATOM 1524 C C . ARG A 1 192 ? -5.696 -12.210 -6.860 1.00 85.06 192 ARG A C 1
ATOM 1526 O O . ARG A 1 192 ? -6.063 -13.073 -7.644 1.00 85.06 192 ARG A O 1
ATOM 1533 N N . SER A 1 193 ? -4.983 -12.491 -5.783 1.00 79.00 193 SER A N 1
ATOM 1534 C CA . SER A 1 193 ? -4.815 -13.847 -5.279 1.00 79.00 193 SER A CA 1
ATOM 1535 C C . SER A 1 193 ? -5.276 -13.923 -3.827 1.00 79.00 193 SER A C 1
ATOM 1537 O O . SER A 1 193 ? -5.313 -12.919 -3.115 1.00 79.00 193 SER A O 1
ATOM 1539 N N . SER A 1 194 ? -5.701 -15.102 -3.383 1.00 71.81 194 SER A N 1
ATOM 1540 C CA . SER A 1 194 ? -6.092 -15.324 -1.988 1.00 71.81 194 SER A CA 1
ATOM 1541 C C . SER A 1 194 ? -5.501 -16.621 -1.465 1.00 71.81 194 SER A C 1
ATOM 1543 O O . SER A 1 194 ? -5.308 -17.562 -2.236 1.00 71.81 194 SER A O 1
ATOM 1545 N N . MET A 1 195 ? -5.222 -16.653 -0.162 1.00 66.56 195 MET A N 1
ATOM 1546 C CA . MET A 1 195 ? -4.792 -17.852 0.557 1.00 66.56 195 MET A CA 1
ATOM 1547 C C . MET A 1 195 ? -5.817 -18.192 1.639 1.00 66.56 195 MET A C 1
ATOM 1549 O O . MET A 1 195 ? -6.346 -17.307 2.321 1.00 66.56 195 MET A O 1
ATOM 1553 N N . ILE A 1 196 ? -6.093 -19.483 1.810 1.00 63.44 196 ILE A N 1
ATOM 1554 C CA . ILE A 1 196 ? -6.957 -20.001 2.875 1.00 63.44 196 ILE A CA 1
ATOM 1555 C C . ILE A 1 196 ? -6.067 -20.690 3.908 1.00 63.44 196 ILE A C 1
ATOM 1557 O O . ILE A 1 196 ? -5.259 -21.547 3.565 1.00 63.44 196 ILE A O 1
ATOM 1561 N N . ASN A 1 197 ? -6.222 -20.334 5.185 1.00 53.81 197 ASN A N 1
ATOM 1562 C CA . ASN A 1 197 ? -5.439 -20.939 6.261 1.00 53.81 197 ASN A CA 1
ATOM 1563 C C . ASN A 1 197 ? -5.596 -22.475 6.259 1.00 53.81 197 ASN A C 1
ATOM 1565 O O . ASN A 1 197 ? -6.719 -22.979 6.293 1.00 53.81 197 ASN A O 1
ATOM 1569 N N . GLY A 1 198 ? -4.479 -23.208 6.205 1.00 52.62 198 GLY A N 1
ATOM 1570 C CA . GLY A 1 198 ? -4.456 -24.677 6.195 1.00 52.62 198 GLY A CA 1
ATOM 1571 C C . GLY A 1 198 ? -4.643 -25.348 4.828 1.00 52.62 198 GLY A C 1
ATOM 1572 O O . GLY A 1 198 ? -4.676 -26.576 4.769 1.00 52.62 198 GLY A O 1
ATOM 1573 N N . LYS A 1 199 ? -4.743 -24.584 3.734 1.00 54.72 199 LYS A N 1
ATOM 1574 C CA . LYS A 1 199 ? -4.660 -25.107 2.364 1.00 54.72 199 LYS A CA 1
ATOM 1575 C C . LYS A 1 199 ? -3.588 -24.338 1.603 1.00 54.72 199 LYS A C 1
ATOM 1577 O O . LYS A 1 199 ? -3.673 -23.119 1.497 1.00 54.72 199 LYS A O 1
ATOM 1582 N N . GLU A 1 200 ? -2.616 -25.039 1.028 1.00 56.59 200 GLU A N 1
ATOM 1583 C CA . GLU A 1 200 ? -1.616 -24.469 0.106 1.00 56.59 200 GLU A CA 1
ATOM 1584 C C . GLU A 1 200 ? -2.235 -24.116 -1.265 1.00 56.59 200 GLU A C 1
ATOM 1586 O O . GLU A 1 200 ? -1.643 -24.323 -2.318 1.00 56.59 200 GLU A O 1
ATOM 1591 N N . GLU A 1 201 ? -3.469 -23.614 -1.278 1.00 57.84 201 GLU A N 1
ATOM 1592 C CA . GLU A 1 201 ? -4.184 -23.233 -2.491 1.00 57.84 201 GLU A CA 1
ATOM 1593 C C . GLU A 1 201 ? -4.171 -21.710 -2.608 1.00 57.84 201 GLU A C 1
ATOM 1595 O O . GLU A 1 201 ? -4.884 -21.000 -1.895 1.00 57.84 201 GLU A O 1
ATOM 1600 N N . VAL A 1 202 ? -3.354 -21.208 -3.534 1.00 62.91 202 VAL A N 1
ATOM 1601 C CA . VAL A 1 202 ? -3.452 -19.836 -4.031 1.00 62.91 202 VAL A CA 1
ATOM 1602 C C . VAL A 1 202 ? -4.436 -19.861 -5.190 1.00 62.91 202 VAL A C 1
ATOM 1604 O O . VAL A 1 202 ? -4.166 -20.510 -6.196 1.00 62.91 202 VAL A O 1
ATOM 1607 N N . THR A 1 203 ? -5.576 -19.182 -5.061 1.00 65.12 203 THR A N 1
ATOM 1608 C CA . THR A 1 203 ? -6.526 -19.033 -6.180 1.00 65.12 203 THR A CA 1
ATOM 1609 C C . THR A 1 203 ? -6.292 -17.684 -6.860 1.00 65.12 203 THR A C 1
ATOM 1611 O O . THR A 1 203 ? -6.600 -16.660 -6.238 1.00 65.12 203 THR A O 1
ATOM 1614 N N . PRO A 1 204 ? -5.742 -17.645 -8.088 1.00 68.81 204 PRO A N 1
ATOM 1615 C CA . PRO A 1 204 ? -5.624 -16.421 -8.868 1.00 68.81 204 PRO A CA 1
ATOM 1616 C C . PRO A 1 204 ? -6.986 -16.031 -9.444 1.00 68.81 204 PRO A C 1
ATOM 1618 O O . PRO A 1 204 ? -7.771 -16.882 -9.860 1.00 68.81 204 PRO A O 1
ATOM 1621 N N . ILE A 1 205 ? -7.256 -14.735 -9.469 1.00 63.66 205 ILE A N 1
ATOM 1622 C CA . ILE A 1 205 ? -8.379 -14.117 -10.159 1.00 63.66 205 ILE A CA 1
ATOM 1623 C C . ILE A 1 205 ? -7.788 -12.975 -10.974 1.00 63.66 205 ILE A C 1
ATOM 1625 O O . ILE A 1 205 ? -7.364 -11.957 -10.413 1.00 63.66 205 ILE A O 1
ATOM 1629 N N . ASP A 1 206 ? -7.763 -13.170 -12.285 1.00 64.50 206 ASP A N 1
ATOM 1630 C CA . ASP A 1 206 ? -7.394 -12.126 -13.228 1.00 64.50 206 ASP A CA 1
ATOM 1631 C C . ASP A 1 206 ? -8.557 -11.130 -13.352 1.00 64.50 206 ASP A C 1
ATOM 1633 O O . ASP A 1 206 ? -9.721 -11.533 -13.363 1.00 64.50 206 ASP A O 1
ATOM 1637 N N . ASP A 1 207 ? -8.230 -9.839 -13.417 1.00 67.62 207 ASP A N 1
ATOM 1638 C CA . ASP A 1 207 ? -9.172 -8.726 -13.613 1.00 67.62 207 ASP A CA 1
ATOM 1639 C C . ASP A 1 207 ? -10.310 -8.641 -12.566 1.00 67.62 207 ASP A C 1
ATOM 1641 O O . ASP A 1 207 ? -11.463 -9.045 -12.762 1.00 67.62 207 ASP A O 1
ATOM 1645 N N . VAL A 1 208 ? -9.965 -8.119 -11.384 1.00 75.62 208 VAL A N 1
ATOM 1646 C CA . VAL A 1 208 ? -10.866 -8.028 -10.225 1.00 75.62 208 VAL A CA 1
ATOM 1647 C C . VAL A 1 208 ? -12.046 -7.095 -10.499 1.00 75.62 208 VAL A C 1
ATOM 1649 O O . VAL A 1 208 ? -11.923 -5.874 -10.460 1.00 75.62 208 VAL A O 1
ATOM 1652 N N . SER A 1 209 ? -13.231 -7.682 -10.654 1.00 76.25 209 SER A N 1
ATOM 1653 C CA . SER A 1 209 ? -14.513 -6.962 -10.709 1.00 76.25 209 SER A CA 1
ATOM 1654 C C . SER A 1 209 ? -15.289 -6.994 -9.388 1.00 76.25 209 SER A C 1
ATOM 1656 O O . SER A 1 209 ? -16.117 -6.125 -9.130 1.00 76.25 209 SER A O 1
ATOM 1658 N N . ASN A 1 210 ? -15.008 -7.976 -8.524 1.00 84.25 210 ASN A N 1
ATOM 1659 C CA . ASN A 1 210 ? -15.601 -8.093 -7.194 1.00 84.25 210 ASN A CA 1
ATOM 1660 C C . ASN A 1 210 ? -14.587 -7.700 -6.113 1.00 84.25 210 ASN A C 1
ATOM 1662 O O . ASN A 1 210 ? -13.696 -8.485 -5.774 1.00 84.25 210 ASN A O 1
ATOM 1666 N N . TRP A 1 211 ? -14.788 -6.516 -5.543 1.00 88.88 211 TRP A N 1
ATOM 1667 C CA . TRP A 1 211 ? -13.928 -5.878 -4.545 1.00 88.88 211 TRP A CA 1
ATOM 1668 C C . TRP A 1 211 ? -14.248 -6.250 -3.096 1.00 88.88 211 TRP A C 1
ATOM 1670 O O . TRP A 1 211 ? -13.651 -5.706 -2.165 1.00 88.88 211 TRP A O 1
ATOM 1680 N N . LYS A 1 212 ? -15.157 -7.208 -2.890 1.00 89.81 212 LYS A N 1
ATOM 1681 C CA . LYS A 1 212 ? -15.465 -7.736 -1.567 1.00 89.81 212 LYS A CA 1
ATOM 1682 C C . LYS A 1 212 ? -14.298 -8.552 -1.017 1.00 89.81 212 LYS A C 1
ATOM 1684 O O . LYS A 1 212 ? -13.854 -9.508 -1.655 1.00 89.81 212 LYS A O 1
ATOM 1689 N N . VAL A 1 213 ? -13.851 -8.217 0.192 1.00 87.19 213 VAL A N 1
ATOM 1690 C CA . VAL A 1 213 ? -12.767 -8.926 0.882 1.00 87.19 213 VAL A CA 1
ATOM 1691 C C . VAL A 1 213 ? -13.304 -9.863 1.969 1.00 87.19 213 VAL A C 1
ATOM 1693 O O . VAL A 1 213 ? -13.658 -9.441 3.064 1.00 87.19 213 VAL A O 1
ATOM 1696 N N . ASP A 1 214 ? -13.368 -11.166 1.697 1.00 85.44 214 ASP A N 1
ATOM 1697 C CA . ASP A 1 214 ? -13.949 -12.160 2.621 1.00 85.44 214 ASP A CA 1
ATOM 1698 C C . ASP A 1 214 ? -12.983 -13.278 3.060 1.00 85.44 214 ASP A C 1
ATOM 1700 O O . ASP A 1 214 ? -13.283 -14.019 4.005 1.00 85.44 214 ASP A O 1
ATOM 1704 N N . LYS A 1 215 ? -11.826 -13.401 2.398 1.00 84.25 215 LYS A N 1
ATOM 1705 C CA . LYS A 1 215 ? -10.778 -14.381 2.720 1.00 84.25 215 LYS A CA 1
ATOM 1706 C C . LYS A 1 215 ? -9.751 -13.801 3.692 1.00 84.25 215 LYS A C 1
ATOM 1708 O O . LYS A 1 215 ? -9.465 -12.611 3.571 1.00 84.25 215 LYS A O 1
ATOM 1713 N N . PRO A 1 216 ? -9.153 -14.625 4.582 1.00 82.06 216 PRO A N 1
ATOM 1714 C CA . PRO A 1 216 ? -8.211 -14.163 5.609 1.00 82.06 216 PRO A CA 1
ATOM 1715 C C . PRO A 1 216 ? -7.029 -13.363 5.054 1.00 82.06 216 PRO A C 1
ATOM 1717 O O . PRO A 1 216 ? -6.595 -12.399 5.680 1.00 82.06 216 PRO A O 1
ATOM 1720 N N . PHE A 1 217 ? -6.534 -13.761 3.880 1.00 84.50 217 PHE A N 1
ATOM 1721 C CA . PHE A 1 217 ? -5.438 -13.108 3.181 1.00 84.50 217 PHE A CA 1
ATOM 1722 C C . PHE A 1 217 ? -5.788 -12.907 1.709 1.00 84.50 217 PHE A C 1
ATOM 1724 O O . PHE A 1 217 ? -6.190 -13.857 1.026 1.00 84.50 217 PHE A O 1
ATOM 1731 N N . GLN A 1 218 ? -5.601 -11.681 1.224 1.00 87.81 218 GLN A N 1
ATOM 1732 C CA . GLN A 1 218 ? -5.783 -11.310 -0.174 1.00 87.81 218 GLN A CA 1
ATOM 1733 C C . GLN A 1 218 ? -4.645 -10.408 -0.633 1.00 87.81 218 GLN A C 1
ATOM 1735 O O . GLN A 1 218 ? -4.325 -9.416 0.016 1.00 87.81 218 GLN A O 1
ATOM 1740 N N . GLU A 1 219 ? -4.055 -10.742 -1.771 1.00 90.38 219 GLU A N 1
ATOM 1741 C CA . GLU A 1 219 ? -3.046 -9.931 -2.435 1.00 90.38 219 GLU A CA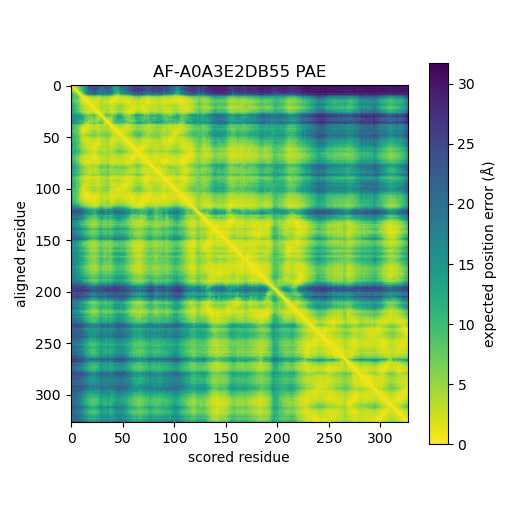 1
ATOM 1742 C C . GLU A 1 219 ? -3.621 -9.363 -3.731 1.00 90.38 219 GLU A C 1
ATOM 1744 O O . GLU A 1 219 ? -4.239 -10.084 -4.509 1.00 90.38 219 GLU A O 1
ATOM 1749 N N . PHE A 1 220 ? -3.370 -8.082 -3.969 1.00 92.12 220 PHE A N 1
ATOM 1750 C CA . PHE A 1 220 ? -3.758 -7.322 -5.142 1.00 92.12 220 PHE A CA 1
ATOM 1751 C C . PHE A 1 220 ? -2.498 -6.797 -5.832 1.00 92.12 220 PHE A C 1
ATOM 1753 O O . PHE A 1 220 ? -1.694 -6.075 -5.236 1.00 92.12 220 PHE A O 1
ATOM 1760 N N . VAL A 1 221 ? -2.330 -7.149 -7.102 1.00 92.19 221 VAL A N 1
ATOM 1761 C CA . VAL A 1 221 ? -1.213 -6.711 -7.946 1.00 92.19 221 VAL A CA 1
ATOM 1762 C C . VAL A 1 221 ? -1.751 -5.789 -9.018 1.00 92.19 221 VAL A C 1
ATOM 1764 O O . VAL A 1 221 ? -2.633 -6.186 -9.778 1.00 92.19 221 VAL A O 1
ATOM 1767 N N . ALA A 1 222 ? -1.234 -4.569 -9.081 1.00 92.62 222 ALA A N 1
ATOM 1768 C CA . ALA A 1 222 ? -1.694 -3.605 -10.067 1.00 92.62 222 ALA A CA 1
ATOM 1769 C C . ALA A 1 222 ? -1.308 -4.019 -11.490 1.00 92.62 222 ALA A C 1
ATOM 1771 O O . ALA A 1 222 ? -0.171 -4.437 -11.727 1.00 92.62 222 ALA A O 1
ATOM 1772 N N . ASP A 1 223 ? -2.214 -3.816 -12.448 1.00 90.50 223 ASP A N 1
ATOM 1773 C CA . ASP A 1 223 ? -1.846 -3.804 -13.860 1.00 90.50 223 ASP A CA 1
ATOM 1774 C C . ASP A 1 223 ? -1.326 -2.407 -14.244 1.00 90.50 223 ASP A C 1
ATOM 1776 O O . ASP A 1 223 ? -1.988 -1.373 -14.081 1.00 90.50 223 ASP A O 1
ATOM 1780 N N . GLN A 1 224 ? -0.099 -2.375 -14.753 1.00 90.31 224 GLN A N 1
ATOM 1781 C CA . GLN A 1 224 ? 0.591 -1.169 -15.197 1.00 90.31 224 GLN A CA 1
ATOM 1782 C C . GLN A 1 224 ? 1.075 -1.384 -16.627 1.00 90.31 224 GLN A C 1
ATOM 1784 O O . GLN A 1 224 ? 1.467 -2.488 -17.011 1.00 90.31 224 GLN A O 1
ATOM 1789 N N . THR A 1 225 ? 1.075 -0.324 -17.433 1.00 90.44 225 THR A N 1
ATOM 1790 C CA . THR A 1 225 ? 1.670 -0.380 -18.774 1.00 90.44 225 THR A CA 1
ATOM 1791 C C . THR A 1 225 ? 3.127 -0.834 -18.662 1.00 90.44 225 THR A C 1
ATOM 1793 O O . THR A 1 225 ? 3.870 -0.220 -17.887 1.00 90.44 225 THR A O 1
ATOM 1796 N N . PRO A 1 226 ? 3.551 -1.884 -19.399 1.00 88.44 226 PRO A N 1
ATOM 1797 C CA . PRO A 1 226 ? 4.931 -2.360 -19.391 1.00 88.44 226 PRO A CA 1
ATOM 1798 C C . PRO A 1 226 ? 5.928 -1.234 -19.657 1.00 88.44 226 PRO A C 1
ATOM 1800 O O . PRO A 1 226 ? 5.596 -0.220 -20.270 1.00 88.44 226 PRO A O 1
ATOM 1803 N N . TRP A 1 227 ? 7.154 -1.397 -19.167 1.00 89.75 227 TRP A N 1
ATOM 1804 C CA . TRP A 1 227 ? 8.197 -0.428 -19.475 1.00 89.75 227 TRP A CA 1
ATOM 1805 C C . TRP A 1 227 ? 8.539 -0.463 -20.966 1.00 89.75 227 TRP A C 1
ATOM 1807 O O . TRP A 1 227 ? 8.457 -1.514 -21.600 1.00 89.75 227 TRP A O 1
ATOM 1817 N N . THR A 1 228 ? 8.963 0.676 -21.512 1.00 89.31 228 THR A N 1
ATOM 1818 C CA . THR A 1 228 ? 9.518 0.739 -22.867 1.00 89.31 228 THR A CA 1
ATOM 1819 C C . THR A 1 228 ? 10.846 -0.015 -22.902 1.00 89.31 228 THR A C 1
ATOM 1821 O O . THR A 1 228 ? 11.868 0.507 -22.467 1.00 89.31 228 THR A O 1
ATOM 1824 N N . GLU A 1 229 ? 10.850 -1.241 -23.420 1.00 94.00 229 GLU A N 1
ATOM 1825 C CA . GLU A 1 229 ? 12.067 -2.049 -23.530 1.00 94.00 229 GLU A CA 1
ATOM 1826 C C . GLU A 1 229 ? 12.908 -1.659 -24.760 1.00 94.00 229 GLU A C 1
ATOM 1828 O O . GLU A 1 229 ? 12.353 -1.307 -25.806 1.00 94.00 229 GLU A O 1
ATOM 1833 N N . PRO A 1 230 ? 14.249 -1.720 -24.686 1.00 95.88 230 PRO A N 1
ATOM 1834 C CA . PRO A 1 230 ? 15.103 -1.502 -25.847 1.00 95.88 230 PRO A CA 1
ATOM 1835 C C . PRO A 1 230 ? 14.945 -2.626 -26.877 1.00 95.88 230 PRO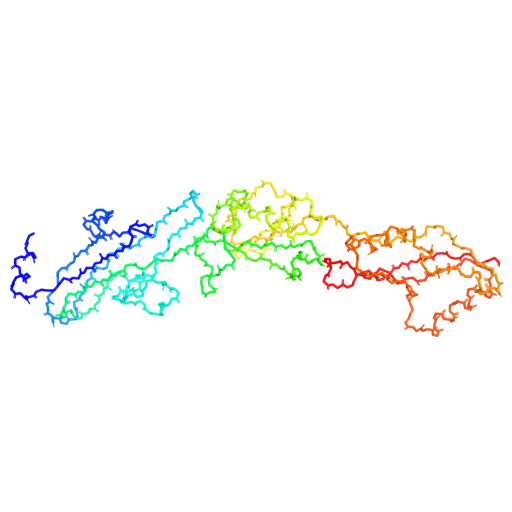 A C 1
ATOM 1837 O O . PRO A 1 230 ? 15.061 -3.806 -26.556 1.00 95.88 230 PRO A O 1
ATOM 1840 N N . ALA A 1 231 ? 14.749 -2.244 -28.137 1.00 95.38 231 ALA A N 1
ATOM 1841 C CA . ALA A 1 231 ? 14.628 -3.157 -29.267 1.00 95.38 231 ALA A CA 1
ATOM 1842 C C . ALA A 1 231 ? 15.829 -3.016 -30.207 1.00 95.38 231 ALA A C 1
ATOM 1844 O O . ALA A 1 231 ? 16.266 -1.905 -30.506 1.00 95.38 231 ALA A O 1
ATOM 1845 N N . VAL A 1 232 ? 16.359 -4.137 -30.695 1.00 94.44 232 VAL A N 1
ATOM 1846 C CA . VAL A 1 232 ? 17.515 -4.150 -31.601 1.00 94.44 232 VAL A CA 1
ATOM 1847 C C . VAL A 1 232 ? 17.084 -4.096 -33.069 1.00 94.44 232 VAL A C 1
ATOM 1849 O O . VAL A 1 232 ? 16.049 -4.650 -33.441 1.00 94.44 232 VAL A O 1
ATOM 1852 N N . GLN A 1 233 ? 17.901 -3.458 -33.905 1.00 90.12 233 GLN A N 1
ATOM 1853 C CA . GLN A 1 233 ? 17.791 -3.482 -35.364 1.00 90.12 233 GLN A CA 1
ATOM 1854 C C . GLN A 1 233 ? 17.723 -4.925 -35.886 1.00 90.12 233 GLN A C 1
ATOM 1856 O O . GLN A 1 233 ? 18.555 -5.766 -35.536 1.00 90.12 233 GLN A O 1
ATOM 1861 N N . THR A 1 234 ? 16.731 -5.214 -36.731 1.00 87.62 234 THR A N 1
ATOM 1862 C CA . THR A 1 234 ? 16.587 -6.523 -37.392 1.00 87.62 234 THR A CA 1
ATOM 1863 C C . THR A 1 234 ? 17.554 -6.678 -38.562 1.00 87.62 234 THR A C 1
ATOM 1865 O O . THR A 1 234 ? 18.068 -7.779 -38.811 1.00 87.62 234 THR A O 1
ATOM 1868 N N . ASP A 1 235 ? 17.812 -5.564 -39.246 1.00 90.50 235 ASP A N 1
ATOM 1869 C CA . ASP A 1 235 ? 18.766 -5.454 -40.340 1.00 90.50 235 ASP A CA 1
ATOM 1870 C C . ASP A 1 235 ? 20.194 -5.265 -39.819 1.00 90.50 235 ASP A C 1
ATOM 1872 O O . ASP A 1 235 ? 20.453 -5.180 -38.615 1.00 90.50 235 ASP A O 1
ATOM 1876 N N . TYR A 1 236 ? 21.155 -5.261 -40.741 1.00 93.00 236 TYR A N 1
ATOM 1877 C CA . TYR A 1 236 ? 22.548 -5.010 -40.409 1.00 93.00 236 TYR A CA 1
ATOM 1878 C C . TYR A 1 236 ? 22.903 -3.538 -40.601 1.00 93.00 236 TYR A C 1
ATOM 1880 O O . TYR A 1 236 ? 22.536 -2.909 -41.591 1.00 93.00 236 TYR A O 1
ATOM 1888 N N . LEU A 1 237 ? 23.710 -3.016 -39.684 1.00 96.19 237 LEU A N 1
ATOM 1889 C CA . LEU A 1 237 ? 24.467 -1.797 -39.940 1.00 96.19 237 LEU A CA 1
ATOM 1890 C C . LEU A 1 237 ? 25.719 -2.137 -40.753 1.00 96.19 237 LEU A C 1
ATOM 1892 O O . LEU A 1 237 ? 26.128 -3.299 -40.809 1.00 96.19 237 LEU A O 1
ATOM 1896 N N . VAL A 1 238 ? 26.331 -1.143 -41.390 1.00 96.25 238 VAL A N 1
ATOM 1897 C CA . VAL A 1 238 ? 27.481 -1.348 -42.280 1.00 96.25 238 VAL A CA 1
ATOM 1898 C C . VAL A 1 238 ? 28.716 -0.644 -41.728 1.00 96.25 238 VAL A C 1
ATOM 1900 O O . VAL A 1 238 ? 28.620 0.479 -41.244 1.00 96.25 238 VAL A O 1
ATOM 1903 N N . ALA A 1 239 ? 29.869 -1.302 -41.834 1.00 96.56 239 ALA A N 1
ATOM 1904 C CA . ALA A 1 239 ? 31.193 -0.711 -41.658 1.00 96.56 239 ALA A CA 1
ATOM 1905 C C . ALA A 1 239 ? 32.113 -1.151 -42.809 1.00 96.56 239 ALA A C 1
ATOM 1907 O O . ALA A 1 239 ? 31.818 -2.111 -43.523 1.00 96.56 239 ALA A O 1
ATOM 1908 N N . VAL A 1 240 ? 33.231 -0.458 -42.988 1.00 94.69 240 VAL A N 1
ATOM 1909 C CA . VAL A 1 240 ? 34.221 -0.741 -44.034 1.00 94.69 240 VAL A CA 1
ATOM 1910 C C . VAL A 1 240 ? 35.462 -1.361 -43.403 1.00 94.69 240 VAL A C 1
ATOM 1912 O O . VAL A 1 240 ? 35.931 -0.901 -42.357 1.00 94.69 240 VAL A O 1
ATOM 1915 N N . GLN A 1 241 ? 35.994 -2.409 -44.037 1.00 94.69 241 GLN A N 1
ATOM 1916 C CA . GLN A 1 241 ? 37.238 -3.050 -43.620 1.00 94.69 241 GLN A CA 1
ATOM 1917 C C . GLN A 1 241 ? 38.362 -2.019 -43.422 1.00 94.69 241 GLN A C 1
ATOM 1919 O O . GLN A 1 241 ? 38.488 -1.060 -44.183 1.00 94.69 241 GLN A O 1
ATOM 1924 N N . ASP A 1 242 ? 39.165 -2.216 -42.374 1.00 93.12 242 ASP A N 1
ATOM 1925 C CA . ASP A 1 242 ? 40.321 -1.381 -42.024 1.00 93.12 242 ASP A CA 1
ATOM 1926 C C . ASP A 1 242 ? 40.012 0.120 -41.809 1.00 93.12 242 ASP A C 1
ATOM 1928 O O . ASP A 1 242 ? 40.932 0.934 -41.715 1.00 93.12 242 ASP A O 1
ATOM 1932 N N . LYS A 1 243 ? 38.731 0.497 -41.655 1.00 93.56 243 LYS A N 1
ATOM 1933 C CA . LYS A 1 243 ? 38.283 1.873 -41.372 1.00 93.56 243 LYS A CA 1
ATOM 1934 C C . LYS A 1 243 ? 37.506 1.966 -40.052 1.00 93.56 243 LYS A C 1
ATOM 1936 O O . LYS A 1 243 ? 36.279 1.837 -40.044 1.00 93.56 243 LYS A O 1
ATOM 1941 N N . PRO A 1 244 ? 38.188 2.180 -38.911 1.00 90.56 244 PRO A N 1
ATOM 1942 C CA . PRO A 1 244 ? 37.550 2.195 -37.593 1.00 90.56 244 PRO A CA 1
ATOM 1943 C C . PRO A 1 244 ? 36.488 3.279 -37.395 1.00 90.56 244 PRO A C 1
ATOM 1945 O O . PRO A 1 244 ? 35.543 3.075 -36.639 1.00 90.56 244 PRO A O 1
ATOM 1948 N N . ASP A 1 245 ? 36.630 4.411 -38.076 1.00 93.44 245 ASP A N 1
ATOM 1949 C CA . ASP A 1 245 ? 35.700 5.543 -38.075 1.00 93.44 245 ASP A CA 1
ATOM 1950 C C . ASP A 1 245 ? 34.344 5.216 -38.720 1.00 93.44 245 ASP A C 1
ATOM 1952 O O . ASP A 1 245 ? 33.357 5.897 -38.455 1.00 93.44 245 ASP A O 1
ATOM 1956 N N . THR A 1 246 ? 34.273 4.142 -39.512 1.00 94.00 246 THR A N 1
ATOM 1957 C CA . THR A 1 246 ? 33.022 3.651 -40.109 1.00 94.00 246 THR A CA 1
ATOM 1958 C C . THR A 1 246 ? 32.232 2.716 -39.193 1.00 94.00 246 THR A C 1
ATOM 1960 O O . THR A 1 246 ? 31.137 2.296 -39.561 1.00 94.00 246 THR A O 1
ATOM 1963 N N . LEU A 1 247 ? 32.754 2.370 -38.007 1.00 94.12 247 LEU A N 1
ATOM 1964 C CA . LEU A 1 247 ? 32.006 1.572 -37.036 1.00 94.12 247 LEU A CA 1
ATOM 1965 C C . LEU A 1 247 ? 30.809 2.375 -36.492 1.00 94.12 247 LEU A C 1
ATOM 1967 O O . LEU A 1 247 ? 31.015 3.446 -35.914 1.00 94.12 247 LEU A O 1
ATOM 1971 N N . PRO A 1 248 ? 29.574 1.847 -36.591 1.00 95.06 248 PRO A N 1
ATOM 1972 C CA . PRO A 1 248 ? 28.405 2.479 -35.990 1.00 95.06 248 PRO A CA 1
ATOM 1973 C C . PRO A 1 248 ? 28.541 2.616 -34.473 1.00 95.06 248 PRO A C 1
ATOM 1975 O O . PRO A 1 248 ? 29.181 1.790 -33.806 1.00 95.06 248 PRO A O 1
ATOM 1978 N N . LYS A 1 249 ? 27.887 3.627 -33.895 1.00 95.44 249 LYS A N 1
ATOM 1979 C CA . LYS A 1 249 ? 27.792 3.744 -32.437 1.00 95.44 249 LYS A CA 1
ATOM 1980 C C . LYS A 1 249 ? 26.904 2.622 -31.914 1.00 95.44 249 LYS A C 1
ATOM 1982 O O . LYS A 1 249 ? 25.954 2.203 -32.567 1.00 95.44 249 LYS A O 1
ATOM 1987 N N . LEU A 1 250 ? 27.154 2.171 -30.685 1.00 95.38 250 LEU A N 1
ATOM 1988 C CA . LEU A 1 250 ? 26.347 1.104 -30.079 1.00 95.38 250 LEU A CA 1
ATOM 1989 C C . LEU A 1 250 ? 24.858 1.458 -29.994 1.00 95.38 250 LEU A C 1
ATOM 1991 O O . LEU A 1 250 ? 24.001 0.597 -30.162 1.00 95.38 250 LEU A O 1
ATOM 1995 N N . THR A 1 251 ? 24.552 2.738 -29.782 1.00 95.69 251 THR A N 1
ATOM 1996 C CA . THR A 1 251 ? 23.180 3.252 -29.762 1.00 95.69 251 THR A CA 1
ATOM 1997 C C . THR A 1 251 ? 22.461 3.108 -31.097 1.00 95.69 251 THR A C 1
ATOM 1999 O O . THR A 1 251 ? 21.238 3.026 -31.098 1.00 95.69 251 THR A O 1
ATOM 2002 N N . ASP A 1 252 ? 23.193 3.063 -32.210 1.00 95.56 252 ASP A N 1
ATOM 2003 C CA . ASP A 1 252 ? 22.617 2.991 -33.557 1.00 95.56 252 ASP A CA 1
ATOM 2004 C C . ASP A 1 252 ? 22.019 1.603 -33.828 1.00 95.56 252 ASP A C 1
ATOM 2006 O O . ASP A 1 252 ? 21.136 1.451 -34.669 1.00 95.56 252 ASP A O 1
ATOM 2010 N N . PHE A 1 253 ? 22.451 0.584 -33.076 1.00 96.38 253 PHE A N 1
ATOM 2011 C CA . PHE A 1 253 ? 21.873 -0.758 -33.131 1.00 96.38 253 PHE A CA 1
ATOM 2012 C C . PHE A 1 253 ? 20.513 -0.862 -32.427 1.00 96.38 253 PHE A C 1
ATOM 2014 O O . PHE A 1 253 ? 19.860 -1.893 -32.559 1.00 96.38 253 PHE A O 1
ATOM 2021 N N . ILE A 1 254 ? 20.079 0.154 -31.674 1.00 97.25 254 ILE A N 1
ATOM 2022 C CA . ILE A 1 254 ? 18.810 0.132 -30.939 1.00 97.25 254 ILE A CA 1
ATOM 2023 C C . ILE A 1 254 ? 17.758 0.932 -31.714 1.00 97.25 254 ILE A C 1
ATOM 2025 O O . ILE A 1 254 ? 17.827 2.158 -31.802 1.00 97.25 254 ILE A O 1
ATOM 2029 N N . THR A 1 255 ? 16.757 0.245 -32.259 1.00 95.75 255 THR A N 1
ATOM 2030 C CA . THR A 1 255 ? 15.753 0.822 -33.166 1.00 95.75 255 THR A CA 1
ATOM 2031 C C . THR A 1 255 ? 14.918 1.916 -32.505 1.00 95.75 255 THR A C 1
ATOM 2033 O O . THR A 1 255 ? 14.634 2.936 -33.126 1.00 95.75 255 THR A O 1
ATOM 2036 N N . ASN A 1 256 ? 14.549 1.746 -31.234 1.00 95.62 256 ASN A N 1
ATOM 2037 C CA . ASN A 1 256 ? 13.733 2.702 -30.481 1.00 95.62 256 ASN A CA 1
ATOM 2038 C C . ASN A 1 256 ? 14.557 3.653 -29.594 1.00 95.62 256 ASN A C 1
ATOM 2040 O O . ASN A 1 256 ? 14.023 4.254 -28.662 1.00 95.62 256 ASN A O 1
ATOM 2044 N N . MET A 1 257 ? 15.849 3.841 -29.887 1.00 94.69 257 MET A N 1
ATOM 2045 C CA . MET A 1 257 ? 16.730 4.713 -29.101 1.00 94.69 257 MET A CA 1
ATOM 2046 C C . MET A 1 257 ? 16.227 6.161 -29.008 1.00 94.69 257 MET A C 1
ATOM 2048 O O . MET A 1 257 ? 16.378 6.798 -27.968 1.00 94.69 257 MET A O 1
ATOM 2052 N N . SER A 1 258 ? 15.614 6.691 -30.070 1.00 92.12 258 SER A N 1
ATOM 2053 C CA . SER A 1 258 ? 15.056 8.052 -30.062 1.00 92.12 258 SER A CA 1
ATOM 2054 C C . SER A 1 258 ? 13.902 8.199 -29.069 1.00 92.12 258 SER A C 1
ATOM 2056 O O . SER A 1 258 ? 13.857 9.188 -28.345 1.00 92.12 258 SER A O 1
ATOM 2058 N N . GLN A 1 259 ? 13.010 7.204 -28.994 1.00 91.69 259 GLN A N 1
ATOM 2059 C CA . GLN A 1 259 ? 11.911 7.186 -28.026 1.00 91.69 259 GLN A CA 1
ATOM 2060 C C . GLN A 1 259 ? 12.451 7.076 -26.600 1.00 91.69 259 GLN A C 1
ATOM 2062 O O . GLN A 1 259 ? 12.105 7.883 -25.751 1.00 91.69 259 GLN A O 1
ATOM 2067 N N . LEU A 1 260 ? 13.367 6.136 -26.369 1.00 92.50 260 LEU A N 1
ATOM 2068 C CA . LEU A 1 260 ? 14.029 5.938 -25.082 1.00 92.50 260 LEU A CA 1
ATOM 2069 C C . LEU A 1 260 ? 14.709 7.221 -24.564 1.00 92.50 260 LEU A C 1
ATOM 2071 O O . LEU A 1 260 ? 14.563 7.586 -23.400 1.00 92.50 260 LEU A O 1
ATOM 2075 N N . LYS A 1 261 ? 15.412 7.950 -25.440 1.00 89.31 261 LYS A N 1
ATOM 2076 C CA . LYS A 1 261 ? 16.018 9.247 -25.101 1.00 89.31 261 LYS A CA 1
ATOM 2077 C C . LYS A 1 261 ? 14.985 10.342 -24.865 1.00 89.31 261 LYS A C 1
ATOM 2079 O O . LYS A 1 261 ? 15.204 11.176 -23.994 1.00 89.31 261 LYS A O 1
ATOM 2084 N N . ALA A 1 262 ? 13.895 10.363 -25.631 1.00 88.19 262 ALA A N 1
ATOM 2085 C CA . ALA A 1 262 ? 12.810 11.313 -25.415 1.00 88.19 262 ALA A CA 1
ATOM 2086 C C . ALA A 1 262 ? 12.156 11.085 -24.045 1.00 88.19 262 ALA A C 1
ATOM 2088 O O . ALA A 1 262 ? 12.040 12.034 -23.273 1.00 88.19 262 ALA A O 1
ATOM 2089 N N . ASP A 1 263 ? 11.840 9.830 -23.710 1.00 86.31 263 ASP A N 1
ATOM 2090 C CA . ASP A 1 263 ? 11.286 9.435 -22.413 1.00 86.31 263 ASP A CA 1
ATOM 2091 C C . ASP A 1 263 ? 12.221 9.829 -21.259 1.00 86.31 263 ASP A C 1
ATOM 2093 O O . ASP A 1 263 ? 11.762 10.370 -20.254 1.00 86.31 263 ASP A O 1
ATOM 2097 N N . ALA A 1 264 ? 13.537 9.658 -21.421 1.00 85.12 264 ALA A N 1
ATOM 2098 C CA . ALA A 1 264 ? 14.519 10.125 -20.441 1.00 85.12 264 ALA A CA 1
ATOM 2099 C C . ALA A 1 264 ? 14.578 11.665 -20.341 1.00 85.12 264 ALA A C 1
ATOM 2101 O O . ALA A 1 264 ? 14.589 12.221 -19.244 1.00 85.12 264 ALA A O 1
ATOM 2102 N N . ALA A 1 265 ? 14.567 12.381 -21.471 1.00 80.75 265 ALA A N 1
ATOM 2103 C CA . ALA A 1 265 ? 14.709 13.840 -21.513 1.00 80.75 265 ALA A CA 1
ATOM 2104 C C . ALA A 1 265 ? 13.530 14.581 -20.866 1.00 80.75 265 ALA A C 1
ATOM 2106 O O . ALA A 1 265 ? 13.729 15.579 -20.174 1.00 80.75 265 ALA A O 1
ATOM 2107 N N . VAL A 1 266 ? 12.306 14.087 -21.068 1.00 77.75 266 VAL A N 1
ATOM 2108 C CA . VAL A 1 266 ? 11.106 14.633 -20.414 1.00 77.75 266 VAL A CA 1
ATOM 2109 C C . VAL A 1 266 ? 10.812 13.969 -19.076 1.00 77.75 266 VAL A C 1
ATOM 2111 O O . VAL A 1 266 ? 9.771 14.232 -18.474 1.00 77.75 266 VAL A O 1
ATOM 2114 N N . ASN A 1 267 ? 11.731 13.138 -18.568 1.00 64.50 267 ASN A N 1
ATOM 2115 C CA . ASN A 1 267 ? 11.575 12.490 -17.273 1.00 64.50 267 ASN A CA 1
ATOM 2116 C C . ASN A 1 267 ? 10.298 11.615 -17.203 1.00 64.50 267 ASN A C 1
ATOM 2118 O O . ASN A 1 267 ? 9.711 11.426 -16.130 1.00 64.50 267 ASN A O 1
ATOM 2122 N N . ASN A 1 268 ? 9.876 11.087 -18.353 1.00 74.50 268 ASN A N 1
ATOM 2123 C CA . ASN A 1 268 ? 8.664 10.310 -18.579 1.00 74.50 268 ASN A CA 1
ATOM 2124 C C . ASN A 1 268 ? 8.944 8.813 -18.393 1.00 74.50 268 ASN A C 1
ATOM 2126 O O . ASN A 1 268 ? 9.008 8.033 -19.337 1.00 74.50 268 ASN A O 1
ATOM 2130 N N . GLY A 1 269 ? 9.156 8.413 -17.140 1.00 80.31 269 GLY A N 1
ATOM 2131 C CA . GLY A 1 269 ? 9.318 7.009 -16.753 1.00 80.31 269 GLY A CA 1
ATOM 2132 C C . GLY A 1 269 ? 10.743 6.451 -16.843 1.00 80.31 269 GLY A C 1
ATOM 2133 O O . GLY A 1 269 ? 11.000 5.426 -16.215 1.00 80.31 269 GLY A O 1
ATOM 2134 N N . ILE A 1 270 ? 11.680 7.126 -17.517 1.00 89.25 270 ILE A N 1
ATOM 2135 C CA . ILE A 1 270 ? 13.105 6.751 -17.562 1.00 89.25 270 ILE A CA 1
ATOM 2136 C C . ILE A 1 270 ? 13.966 7.848 -16.922 1.00 89.25 270 ILE A C 1
ATOM 2138 O O . ILE A 1 270 ? 13.734 9.030 -17.157 1.00 89.25 270 ILE A O 1
ATOM 2142 N N . GLU A 1 271 ? 14.944 7.447 -16.108 1.00 89.44 271 GLU A N 1
ATOM 2143 C CA . GLU A 1 271 ? 15.950 8.322 -15.485 1.00 89.44 271 GLU A CA 1
ATOM 2144 C C . GLU A 1 271 ? 17.291 8.262 -16.218 1.00 89.44 271 GLU A C 1
ATOM 2146 O O . GLU A 1 271 ? 17.915 9.293 -16.445 1.00 89.44 271 GLU A O 1
ATOM 2151 N N . ASP A 1 272 ? 17.734 7.057 -16.587 1.00 91.12 272 ASP A N 1
ATOM 2152 C CA . ASP A 1 272 ? 19.036 6.843 -17.218 1.00 91.12 272 ASP A CA 1
ATOM 2153 C C . ASP A 1 272 ? 19.020 5.655 -18.184 1.00 91.12 272 ASP A C 1
ATOM 2155 O O . ASP A 1 272 ? 18.278 4.683 -18.000 1.00 91.12 272 ASP A O 1
ATOM 2159 N N . ILE A 1 273 ? 19.860 5.738 -19.219 1.00 94.25 273 ILE A N 1
ATOM 2160 C CA . ILE A 1 273 ? 20.040 4.699 -20.233 1.00 94.25 273 ILE A CA 1
ATOM 2161 C C . ILE A 1 273 ? 21.503 4.624 -20.637 1.00 94.25 273 ILE A C 1
ATOM 2163 O O . ILE A 1 273 ? 22.094 5.598 -21.102 1.00 94.25 273 ILE A O 1
ATOM 2167 N N . LYS A 1 274 ? 22.048 3.411 -20.599 1.00 95.12 274 LYS A N 1
ATOM 2168 C CA . LYS A 1 274 ? 23.411 3.125 -21.037 1.00 95.12 274 LYS A CA 1
ATOM 2169 C C . LYS A 1 274 ? 23.428 1.955 -22.010 1.00 95.12 274 LYS A C 1
ATOM 2171 O O . LYS A 1 274 ? 22.754 0.950 -21.791 1.00 95.12 274 LYS A O 1
ATOM 2176 N N . VAL A 1 275 ? 24.209 2.086 -23.081 1.00 96.44 275 VAL A N 1
ATOM 2177 C CA . VAL A 1 275 ? 24.434 1.027 -24.073 1.00 96.44 275 VAL A CA 1
ATOM 2178 C C . VAL A 1 275 ? 25.922 0.724 -24.136 1.00 96.44 275 VAL A C 1
ATOM 2180 O O . VAL A 1 275 ? 26.728 1.603 -24.438 1.00 96.44 275 VAL A O 1
ATOM 2183 N N . GLU A 1 276 ? 26.277 -0.526 -23.874 1.00 95.75 276 GLU A N 1
ATOM 2184 C CA . GLU A 1 276 ? 27.653 -1.013 -23.835 1.00 95.75 276 GLU A CA 1
ATOM 2185 C C . GLU A 1 276 ? 27.777 -2.329 -24.604 1.00 95.75 276 GLU A C 1
ATOM 2187 O O . GLU A 1 276 ? 26.781 -2.967 -24.949 1.00 95.75 276 GLU A O 1
ATOM 2192 N N . TYR A 1 277 ? 29.009 -2.755 -24.878 1.00 96.25 277 TYR A N 1
ATOM 2193 C CA . TYR A 1 277 ? 29.240 -4.135 -25.292 1.00 96.25 277 TYR A CA 1
ATOM 2194 C C . TYR A 1 277 ? 28.941 -5.065 -24.113 1.00 96.25 277 TYR A C 1
ATOM 2196 O O . TYR A 1 277 ? 29.377 -4.793 -22.993 1.00 96.25 277 TYR A O 1
ATOM 2204 N N . ASP A 1 278 ? 28.268 -6.189 -24.361 1.00 96.44 278 ASP A N 1
ATOM 2205 C CA . ASP A 1 278 ? 28.104 -7.246 -23.351 1.00 96.44 278 ASP A CA 1
ATOM 2206 C C . ASP A 1 278 ? 29.369 -8.116 -23.284 1.00 96.44 278 ASP A C 1
ATOM 2208 O O . ASP A 1 278 ? 29.377 -9.291 -23.646 1.00 96.44 278 ASP A O 1
ATOM 2212 N N . LEU A 1 279 ? 30.485 -7.483 -22.914 1.00 94.12 279 LEU A N 1
ATOM 2213 C CA . LEU A 1 279 ? 31.800 -8.099 -22.759 1.00 94.12 279 LEU A CA 1
ATOM 2214 C C . LEU A 1 279 ? 32.459 -7.589 -21.470 1.00 94.12 279 LEU A C 1
ATOM 2216 O O . LEU A 1 279 ? 32.365 -6.392 -21.184 1.00 94.12 279 LEU A O 1
ATOM 2220 N N . PRO A 1 280 ? 33.143 -8.460 -20.707 1.00 88.31 280 PRO A N 1
ATOM 2221 C CA . PRO A 1 280 ? 33.560 -8.130 -19.350 1.00 88.31 280 PRO A CA 1
ATOM 2222 C C . PRO A 1 280 ? 34.710 -7.119 -19.277 1.00 88.31 280 PRO A C 1
ATOM 2224 O O . PRO A 1 280 ? 34.815 -6.416 -18.274 1.00 88.31 280 PRO A O 1
ATOM 2227 N N . THR A 1 281 ? 35.558 -7.009 -20.308 1.00 93.31 281 THR A N 1
ATOM 2228 C CA . THR A 1 281 ? 36.718 -6.100 -20.291 1.00 93.31 281 THR A CA 1
ATOM 2229 C C . THR A 1 281 ? 36.839 -5.233 -21.544 1.00 93.31 281 THR A C 1
ATOM 2231 O O . THR A 1 281 ? 36.483 -5.640 -22.651 1.00 93.31 281 THR A O 1
ATOM 2234 N N . GLU A 1 282 ? 37.433 -4.044 -21.401 1.00 91.69 282 GLU A N 1
ATOM 2235 C CA . GLU A 1 282 ? 37.747 -3.165 -22.536 1.00 91.69 282 GLU A CA 1
ATOM 2236 C C . GLU A 1 282 ? 38.704 -3.837 -23.541 1.00 91.69 282 GLU A C 1
ATOM 2238 O O . GLU A 1 282 ? 38.570 -3.671 -24.755 1.00 91.69 282 GLU A O 1
ATOM 2243 N N . ALA A 1 283 ? 39.627 -4.673 -23.053 1.00 94.12 283 ALA A N 1
ATOM 2244 C CA . ALA A 1 283 ? 40.538 -5.445 -23.893 1.00 94.12 283 ALA A CA 1
ATOM 2245 C C . ALA A 1 283 ? 39.785 -6.393 -24.844 1.00 94.12 283 ALA A C 1
ATOM 2247 O O . ALA A 1 283 ? 40.109 -6.472 -26.031 1.00 94.12 283 ALA A O 1
ATOM 2248 N N . GLU A 1 284 ? 38.749 -7.080 -24.360 1.00 93.62 284 GLU A N 1
ATOM 2249 C CA . GLU A 1 284 ? 37.914 -7.956 -25.189 1.00 93.62 284 GLU A CA 1
ATOM 2250 C C . GLU A 1 284 ? 37.042 -7.172 -26.165 1.00 93.62 284 GLU A C 1
ATOM 2252 O O . GLU A 1 284 ? 36.901 -7.583 -27.319 1.00 93.62 284 GLU A O 1
ATOM 2257 N N . GLN A 1 285 ? 36.515 -6.018 -25.747 1.00 93.00 285 GLN A N 1
ATOM 2258 C CA . GLN A 1 285 ? 35.784 -5.118 -26.640 1.00 93.00 285 GLN A CA 1
ATOM 2259 C C . GLN A 1 285 ? 36.674 -4.652 -27.797 1.00 93.00 285 GLN A C 1
ATOM 2261 O O . GLN A 1 285 ? 36.277 -4.714 -28.962 1.00 93.00 285 GLN A O 1
ATOM 2266 N N . ASN A 1 286 ? 37.909 -4.246 -27.503 1.00 92.12 286 ASN A N 1
ATOM 2267 C CA . ASN A 1 286 ? 38.872 -3.817 -28.513 1.00 92.12 286 ASN A CA 1
ATOM 2268 C C . ASN A 1 286 ? 39.310 -4.979 -29.414 1.00 92.12 286 ASN A C 1
ATOM 2270 O O . ASN A 1 286 ? 39.391 -4.811 -30.633 1.00 92.12 286 ASN A O 1
ATOM 2274 N N . LYS A 1 287 ? 39.496 -6.181 -28.856 1.00 94.00 287 LYS A N 1
ATOM 2275 C CA . LYS A 1 287 ? 39.771 -7.398 -29.633 1.00 94.00 287 LYS A CA 1
ATOM 2276 C C . LYS A 1 287 ? 38.626 -7.728 -30.593 1.00 94.00 287 LYS A C 1
ATOM 2278 O O . LYS A 1 287 ? 38.889 -8.079 -31.744 1.00 94.00 287 LYS A O 1
ATOM 2283 N N . LEU A 1 288 ? 37.371 -7.591 -30.156 1.00 93.00 288 LEU A N 1
ATOM 2284 C CA . LEU A 1 288 ? 36.202 -7.784 -31.015 1.00 93.00 288 LEU A CA 1
ATOM 2285 C C . LEU A 1 288 ? 36.168 -6.743 -32.142 1.00 93.00 288 LEU A C 1
ATOM 2287 O O . LEU A 1 288 ? 36.070 -7.133 -33.303 1.00 93.00 288 LEU A O 1
ATOM 2291 N N . LYS A 1 289 ? 36.320 -5.448 -31.832 1.00 92.00 289 LYS A N 1
ATOM 2292 C CA . LYS A 1 289 ? 36.362 -4.365 -32.838 1.00 92.00 289 LYS A CA 1
ATOM 2293 C C . LYS A 1 289 ? 37.430 -4.611 -33.903 1.00 92.00 289 LYS A C 1
ATOM 2295 O O . LYS A 1 289 ? 37.134 -4.570 -35.094 1.00 92.00 289 LYS A O 1
ATOM 2300 N N . GLN A 1 290 ? 38.651 -4.944 -33.481 1.00 91.44 290 GLN A N 1
ATOM 2301 C CA . GLN A 1 290 ? 39.746 -5.264 -34.399 1.00 91.44 290 GLN A CA 1
ATOM 2302 C C . GLN A 1 290 ? 39.451 -6.508 -35.240 1.00 91.44 290 GLN A C 1
ATOM 2304 O O . GLN A 1 290 ? 39.755 -6.530 -36.428 1.00 91.44 290 GLN A O 1
ATOM 2309 N N . LYS A 1 291 ? 38.860 -7.554 -34.647 1.00 92.06 291 LYS A N 1
ATOM 2310 C CA . LYS A 1 291 ? 38.466 -8.760 -35.385 1.00 92.06 291 LYS A CA 1
ATOM 2311 C C . LYS A 1 291 ? 37.436 -8.437 -36.467 1.00 92.06 291 LYS A C 1
ATOM 2313 O O . LYS A 1 291 ? 37.594 -8.920 -37.583 1.00 92.06 291 LYS A O 1
ATOM 2318 N N . MET A 1 292 ? 36.418 -7.636 -36.142 1.00 93.69 292 MET A N 1
ATOM 2319 C CA . MET A 1 292 ? 35.368 -7.244 -37.087 1.00 93.69 292 MET A CA 1
ATOM 2320 C C . MET A 1 292 ? 35.946 -6.489 -38.290 1.00 93.69 292 MET A C 1
ATOM 2322 O O . MET A 1 292 ? 35.641 -6.826 -39.428 1.00 93.69 292 MET A O 1
ATOM 2326 N N . LEU A 1 293 ? 36.840 -5.527 -38.050 1.00 92.31 293 LEU A N 1
ATOM 2327 C CA . LEU A 1 293 ? 37.404 -4.676 -39.104 1.00 92.31 293 LEU A CA 1
ATOM 2328 C C . LEU A 1 293 ? 38.444 -5.355 -40.000 1.00 92.31 293 LEU A C 1
ATOM 2330 O O . LEU A 1 293 ? 38.749 -4.815 -41.054 1.00 92.31 293 LEU A O 1
ATOM 2334 N N . LYS A 1 294 ? 38.991 -6.513 -39.613 1.00 93.25 294 LYS A N 1
ATOM 2335 C CA . LYS A 1 294 ? 40.063 -7.193 -40.362 1.00 93.25 294 LYS A CA 1
ATOM 2336 C C . LYS A 1 294 ? 39.581 -8.054 -41.523 1.00 93.25 294 LYS A C 1
ATOM 2338 O O . LYS A 1 294 ? 40.402 -8.478 -42.331 1.00 93.25 294 LYS A O 1
ATOM 2343 N N . LYS A 1 295 ? 38.294 -8.403 -41.568 1.00 92.94 295 LYS A N 1
ATOM 2344 C CA . LYS A 1 295 ? 37.761 -9.310 -42.587 1.00 92.94 295 LYS A CA 1
ATOM 2345 C C . LYS A 1 295 ? 36.317 -8.948 -42.939 1.00 92.94 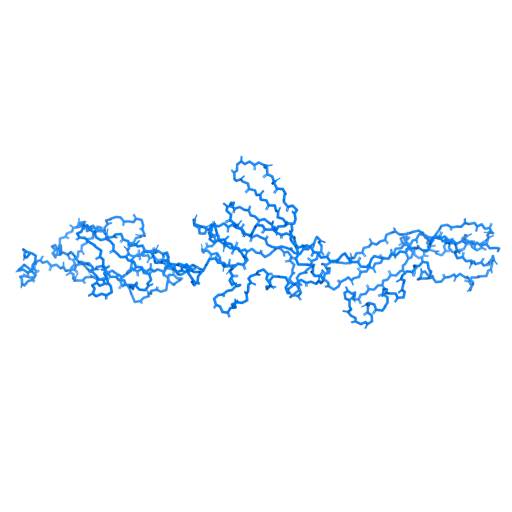295 LYS A C 1
ATOM 2347 O O . LYS A 1 295 ? 35.482 -8.963 -42.033 1.00 92.94 295 LYS A O 1
ATOM 2352 N N . PRO A 1 296 ? 35.985 -8.751 -44.224 1.00 94.75 296 PRO A N 1
ATOM 2353 C CA . PRO A 1 296 ? 34.607 -8.593 -44.663 1.00 94.75 296 PRO A CA 1
ATOM 2354 C C . PRO A 1 296 ? 33.782 -9.825 -44.293 1.00 94.75 296 PRO A C 1
ATOM 2356 O O . PRO A 1 296 ? 34.105 -10.959 -44.658 1.00 94.75 296 PRO A O 1
ATOM 2359 N N . SER A 1 297 ? 32.737 -9.618 -43.501 1.00 96.12 297 SER A N 1
ATOM 2360 C CA . SER A 1 297 ? 31.849 -10.671 -43.011 1.00 96.12 297 SER A CA 1
ATOM 2361 C C . SER A 1 297 ? 30.601 -10.046 -42.398 1.00 96.12 297 SER A C 1
ATOM 2363 O O . SER A 1 297 ? 30.538 -8.843 -42.151 1.00 96.12 297 SER A O 1
ATOM 2365 N N . LEU A 1 298 ? 29.593 -10.874 -42.141 1.00 95.81 298 LEU A N 1
ATOM 2366 C CA . LEU A 1 298 ? 28.541 -10.536 -41.193 1.00 95.81 298 LEU A CA 1
ATOM 2367 C C . LEU A 1 298 ? 29.023 -10.907 -39.782 1.00 95.81 298 LEU A C 1
ATOM 2369 O O . LEU A 1 298 ? 29.512 -12.018 -39.568 1.00 95.81 298 LEU A O 1
ATOM 2373 N N . TYR A 1 299 ? 28.906 -9.974 -38.845 1.00 95.62 299 TYR A N 1
ATOM 2374 C CA . TYR A 1 299 ? 29.281 -10.120 -37.443 1.00 95.62 299 TYR A CA 1
ATOM 2375 C C . TYR A 1 299 ? 28.076 -9.875 -36.541 1.00 95.62 299 TYR A C 1
ATOM 2377 O O . TYR A 1 299 ? 27.197 -9.067 -36.845 1.00 95.62 299 TYR A O 1
ATOM 2385 N N . THR A 1 300 ? 28.070 -10.549 -35.397 1.00 95.19 300 THR A N 1
ATOM 2386 C CA . THR A 1 300 ? 27.163 -10.265 -34.286 1.00 95.19 300 THR A CA 1
ATOM 2387 C C . THR A 1 300 ? 27.847 -9.342 -33.289 1.00 95.19 300 THR A C 1
ATOM 2389 O O . THR A 1 300 ? 28.989 -9.589 -32.895 1.00 95.19 300 THR A O 1
ATOM 2392 N N . VAL A 1 301 ? 27.132 -8.315 -32.848 1.00 96.00 301 VAL A N 1
ATOM 2393 C CA . VAL A 1 301 ? 27.589 -7.345 -31.855 1.00 96.00 301 VAL A CA 1
ATOM 2394 C C . VAL A 1 301 ? 26.817 -7.603 -30.558 1.00 96.00 301 VAL A C 1
ATOM 2396 O O . VAL A 1 301 ? 25.617 -7.339 -30.528 1.00 96.00 301 VAL A O 1
ATOM 2399 N N . PRO A 1 302 ? 27.446 -8.154 -29.504 1.00 96.56 302 PRO A N 1
ATOM 2400 C CA . PRO A 1 302 ? 26.780 -8.370 -28.225 1.00 96.56 302 PRO A CA 1
ATOM 2401 C C . PRO A 1 302 ? 26.598 -7.031 -27.503 1.00 96.56 302 PRO A C 1
ATOM 2403 O O . PRO A 1 302 ? 27.567 -6.299 -27.286 1.00 96.56 302 PRO A O 1
ATOM 2406 N N . LEU A 1 303 ? 25.360 -6.708 -27.141 1.00 97.44 303 LEU A N 1
ATOM 2407 C CA . LEU A 1 303 ? 24.960 -5.433 -26.552 1.00 97.44 303 LEU A CA 1
ATOM 2408 C C . LEU A 1 303 ? 24.388 -5.658 -25.154 1.00 97.44 303 LEU A C 1
ATOM 2410 O O . LEU A 1 303 ? 23.525 -6.512 -24.951 1.00 97.44 303 LEU A O 1
ATOM 2414 N N . LYS A 1 304 ? 24.818 -4.830 -24.210 1.00 97.12 304 LYS A N 1
ATOM 2415 C CA . LYS A 1 304 ? 24.232 -4.701 -22.881 1.00 97.12 304 LYS A CA 1
ATOM 2416 C C . LYS A 1 304 ? 23.585 -3.327 -22.789 1.00 97.12 304 LYS A C 1
ATOM 2418 O O . LYS A 1 304 ? 24.279 -2.313 -22.824 1.00 97.12 304 LYS A O 1
ATOM 2423 N N . VAL A 1 305 ? 22.262 -3.299 -22.672 1.00 97.19 305 VAL A N 1
ATOM 2424 C CA . VAL A 1 305 ? 21.505 -2.067 -22.436 1.00 97.19 305 VAL A CA 1
ATOM 2425 C C . VAL A 1 305 ? 21.027 -2.065 -20.993 1.00 97.19 305 VAL A C 1
ATOM 2427 O O . VAL A 1 305 ? 20.324 -2.984 -20.578 1.00 97.19 305 VAL A O 1
ATOM 2430 N N . THR A 1 306 ? 21.399 -1.053 -20.218 1.00 96.56 306 THR A N 1
ATOM 2431 C CA . THR A 1 306 ? 20.881 -0.853 -18.860 1.00 96.56 306 THR A CA 1
ATOM 2432 C C . THR A 1 306 ? 19.982 0.368 -18.836 1.00 96.56 306 THR A C 1
ATOM 2434 O O . THR A 1 306 ? 20.400 1.443 -19.262 1.00 96.56 306 THR A O 1
ATOM 2437 N N . VAL A 1 307 ? 18.763 0.199 -18.331 1.00 95.50 307 VAL A N 1
ATOM 2438 C CA . VAL A 1 307 ? 17.767 1.267 -18.206 1.00 95.50 307 VAL A CA 1
ATOM 2439 C C . VAL A 1 307 ? 17.385 1.413 -16.740 1.00 95.50 307 VAL A C 1
ATOM 2441 O O . VAL A 1 307 ? 16.984 0.432 -16.106 1.00 95.50 307 VAL A O 1
ATOM 2444 N N . LYS A 1 308 ? 17.486 2.628 -16.200 1.00 93.38 308 LYS A N 1
ATOM 2445 C CA . LYS A 1 308 ? 16.894 2.982 -14.911 1.00 93.38 308 LYS A CA 1
ATOM 2446 C C . LYS A 1 308 ? 15.530 3.604 -15.157 1.00 93.38 308 LYS A C 1
ATOM 2448 O O . LYS A 1 308 ? 15.440 4.737 -15.620 1.00 93.38 308 LYS A O 1
ATOM 2453 N N . TYR A 1 309 ? 14.472 2.864 -14.845 1.00 92.44 309 TYR A N 1
ATOM 2454 C CA . TYR A 1 309 ? 13.125 3.430 -14.805 1.00 92.44 309 TYR A CA 1
ATOM 2455 C C . TYR A 1 309 ? 12.884 4.110 -13.458 1.00 92.44 309 TYR A C 1
ATOM 2457 O O . TYR A 1 309 ? 13.381 3.641 -12.431 1.00 92.44 309 TYR A O 1
ATOM 2465 N N . LYS A 1 310 ? 12.088 5.181 -13.458 1.00 88.69 310 LYS A N 1
ATOM 2466 C CA . LYS A 1 310 ? 11.767 5.967 -12.252 1.00 88.69 310 LYS A CA 1
ATOM 2467 C C . LYS A 1 310 ? 11.111 5.144 -11.162 1.00 88.69 310 LYS A C 1
ATOM 2469 O O . LYS A 1 310 ? 11.428 5.249 -9.983 1.00 88.69 310 LYS A O 1
ATOM 2474 N N . ASP A 1 311 ? 10.171 4.314 -11.582 1.00 91.12 311 ASP A N 1
ATOM 2475 C CA . ASP A 1 311 ? 9.453 3.417 -10.703 1.00 91.12 311 ASP A CA 1
ATOM 2476 C C . ASP A 1 311 ? 10.134 2.052 -10.612 1.00 91.12 311 ASP A C 1
ATOM 2478 O O . ASP A 1 311 ? 9.519 1.142 -10.092 1.00 91.12 311 ASP A O 1
ATOM 2482 N N . ALA A 1 312 ? 11.369 1.853 -11.083 1.00 91.06 312 ALA A N 1
ATOM 2483 C CA . ALA A 1 312 ? 12.080 0.597 -10.853 1.00 91.06 312 ALA A CA 1
ATOM 2484 C C . ALA A 1 312 ? 12.877 0.642 -9.549 1.00 91.06 312 ALA A C 1
ATOM 2486 O O . ALA A 1 312 ? 13.598 1.606 -9.273 1.00 91.06 312 ALA A O 1
ATOM 2487 N N . ALA A 1 313 ? 12.842 -0.455 -8.790 1.00 84.81 313 ALA A N 1
ATOM 2488 C CA . ALA A 1 313 ? 13.708 -0.611 -7.624 1.00 84.81 313 ALA A CA 1
ATOM 2489 C C . ALA A 1 313 ? 15.196 -0.502 -8.005 1.00 84.81 313 ALA A C 1
ATOM 2491 O O . ALA A 1 313 ? 15.943 0.263 -7.395 1.00 84.81 313 ALA A O 1
ATOM 2492 N N . ASP A 1 314 ? 15.586 -1.154 -9.101 1.00 88.69 314 ASP A N 1
ATOM 2493 C CA . ASP A 1 314 ? 16.960 -1.216 -9.607 1.00 88.69 314 ASP A CA 1
ATOM 2494 C C . ASP A 1 314 ? 17.006 -1.072 -11.142 1.00 88.69 314 ASP A C 1
ATOM 2496 O O . ASP A 1 314 ? 15.968 -1.054 -11.808 1.00 88.69 314 ASP A O 1
ATOM 2500 N N . TYR A 1 315 ? 18.203 -0.958 -11.715 1.00 92.75 315 TYR A N 1
ATOM 2501 C CA . TYR A 1 315 ? 18.425 -0.981 -13.156 1.00 92.75 315 TYR A CA 1
ATOM 2502 C C . TYR A 1 315 ? 17.913 -2.284 -13.771 1.00 92.75 315 TYR A C 1
ATOM 2504 O O . TYR A 1 315 ? 18.170 -3.390 -13.292 1.00 92.75 315 TYR A O 1
ATOM 2512 N N . LYS A 1 316 ? 17.246 -2.160 -14.915 1.00 94.25 316 LYS A N 1
ATOM 2513 C CA . LYS A 1 316 ? 16.882 -3.297 -15.760 1.00 94.25 316 LYS A CA 1
ATOM 2514 C C . LYS A 1 316 ? 17.952 -3.483 -16.822 1.00 94.25 316 LYS A C 1
ATOM 2516 O O . LYS A 1 316 ? 18.302 -2.542 -17.530 1.00 94.25 316 LYS A O 1
ATOM 2521 N N . THR A 1 317 ? 18.481 -4.700 -16.912 1.00 95.94 317 THR A N 1
ATOM 2522 C CA . THR A 1 317 ? 19.512 -5.068 -17.887 1.00 95.94 317 THR A CA 1
ATOM 2523 C C . THR A 1 317 ? 18.901 -5.909 -18.998 1.00 95.94 317 THR A C 1
ATOM 2525 O O . THR A 1 317 ? 18.312 -6.952 -18.727 1.00 95.94 317 THR A O 1
ATOM 2528 N N . TYR A 1 318 ? 19.118 -5.489 -20.240 1.00 96.56 318 TYR A N 1
ATOM 2529 C CA . TYR A 1 318 ? 18.723 -6.193 -21.453 1.00 96.56 318 TYR A CA 1
ATOM 2530 C C . TYR A 1 318 ? 19.983 -6.627 -22.200 1.00 96.56 318 TYR A C 1
ATOM 2532 O O . TYR A 1 318 ? 20.852 -5.804 -22.500 1.00 96.56 318 TYR A O 1
ATOM 2540 N N . ARG A 1 319 ? 20.090 -7.926 -22.488 1.00 96.44 319 ARG A N 1
ATOM 2541 C CA . ARG A 1 319 ? 21.170 -8.492 -23.306 1.00 96.44 319 ARG A CA 1
ATOM 2542 C C . ARG A 1 319 ? 20.636 -8.719 -24.710 1.00 96.44 319 ARG A C 1
ATOM 2544 O O . ARG A 1 319 ? 19.733 -9.527 -24.903 1.00 96.44 319 ARG A O 1
ATOM 2551 N N . LEU A 1 320 ? 21.166 -7.967 -25.666 1.00 96.69 320 LEU A N 1
ATOM 2552 C CA . LEU A 1 320 ? 20.695 -7.904 -27.047 1.00 96.69 320 LEU A CA 1
ATOM 2553 C C . LEU A 1 320 ? 21.840 -8.233 -28.011 1.00 96.69 320 LEU A C 1
ATOM 2555 O O . LEU A 1 320 ? 23.013 -8.206 -27.641 1.00 96.69 320 LEU A O 1
ATOM 2559 N N . VAL A 1 321 ? 21.510 -8.535 -29.267 1.00 95.94 321 VAL A N 1
ATOM 2560 C CA . VAL A 1 321 ? 22.508 -8.863 -30.295 1.00 95.94 321 VAL A CA 1
ATOM 2561 C C . VAL A 1 321 ? 22.241 -8.056 -31.558 1.00 95.94 321 VAL A C 1
ATOM 2563 O O . VAL A 1 321 ? 21.264 -8.303 -32.260 1.00 95.94 321 VAL A O 1
ATOM 2566 N N . GLY A 1 322 ? 23.127 -7.106 -31.852 1.00 96.38 322 GLY A N 1
ATOM 2567 C CA . GLY A 1 322 ? 23.131 -6.350 -33.102 1.00 96.38 322 GLY A CA 1
ATOM 2568 C C . GLY A 1 322 ? 23.807 -7.113 -34.241 1.00 96.38 322 GLY A C 1
ATOM 2569 O O . GLY A 1 322 ? 24.580 -8.050 -34.017 1.00 96.38 322 GLY A O 1
ATOM 2570 N N . ARG A 1 323 ? 23.544 -6.698 -35.481 1.00 96.69 323 ARG A N 1
ATOM 2571 C CA . ARG A 1 323 ? 24.149 -7.272 -36.692 1.00 96.69 323 ARG A CA 1
ATOM 2572 C C . ARG A 1 323 ? 24.955 -6.208 -37.428 1.00 96.69 323 ARG A C 1
ATOM 2574 O O . ARG A 1 323 ? 24.444 -5.131 -37.715 1.00 96.69 323 ARG A O 1
ATOM 2581 N N . LEU A 1 324 ? 26.210 -6.513 -37.742 1.00 97.06 324 LEU A N 1
ATOM 2582 C CA . LEU A 1 324 ? 27.121 -5.618 -38.454 1.00 97.06 324 LEU A CA 1
ATOM 2583 C C . LEU A 1 324 ? 27.667 -6.319 -39.697 1.00 97.06 324 LEU A C 1
ATOM 2585 O O . LEU A 1 324 ? 28.319 -7.357 -39.593 1.00 97.06 324 LEU A O 1
ATOM 2589 N N . LYS A 1 325 ? 27.438 -5.743 -40.873 1.00 97.12 325 LYS A N 1
ATOM 2590 C CA . LYS A 1 325 ? 28.069 -6.157 -42.122 1.00 97.12 325 LYS A CA 1
ATOM 2591 C C . LYS A 1 325 ? 29.327 -5.325 -42.341 1.00 97.12 325 LYS A C 1
ATOM 2593 O O . LYS A 1 325 ? 29.252 -4.111 -42.486 1.00 97.12 325 LYS A O 1
ATOM 2598 N N . VAL A 1 326 ? 30.474 -5.987 -42.398 1.00 96.62 326 VAL A N 1
ATOM 2599 C CA . VAL A 1 326 ? 31.733 -5.366 -42.818 1.00 96.62 326 VAL A CA 1
ATOM 2600 C C . VAL A 1 326 ? 31.939 -5.674 -44.294 1.00 96.62 326 VAL A C 1
ATOM 2602 O O . VAL A 1 326 ? 31.855 -6.847 -44.687 1.00 96.62 326 VAL A O 1
ATOM 2605 N N . LEU A 1 327 ? 32.128 -4.620 -45.087 1.00 94.50 327 LEU A N 1
ATOM 2606 C CA . LEU A 1 327 ? 32.394 -4.675 -46.525 1.00 94.50 327 LEU A CA 1
ATOM 2607 C C . LEU A 1 327 ? 33.886 -4.628 -46.825 1.00 94.50 327 LEU A C 1
ATOM 2609 O O . LEU A 1 327 ? 34.598 -3.871 -46.122 1.00 94.50 327 LEU A O 1
#

Secondary structure (DSSP, 8-state):
-TTHHHHTTT-EEEEEEE--TTTEEEEETTEE-BTTB-EEEEEEETT-TTEEEEPPEEEEPEETTTTEEEEEEEEESSS---GGG-S--SEETT-SEEEE---S-EEEEEEEEEEESEES--BTTBPPTTEEEEEEEPSTTBPPTTS--S-EEEEEETT-BTTS-BSSSS--SBHHHHHHHTSTTEEEEEEEEEEETTEEEEEEESS----B--SSEEEEEEEEPPP----B-SS-EEE-TT-GGGSPPGGGGBTTHHHHHHHHHTTSSEEEEEEEES-S-HHHHHHHHHHHHTS-EEEEEEEEEEEEETTBSS-EEEEEEEEEEE-

Foldseek 3Di:
DVQPVCVVVVQKAKEKEFEDQQFWKWADPVGIADPVGRMDIDIDGAQDAFDKDFGTQIATDDDVVLQKIKGWFAWAQDPDQAPVPDPDHQGGNPHGIDTGHHNHYTYIYTHIDMDGQKDLDDPVPDQPPQWAKEKEDEAPQFAWQVRDDDIRIITHGAFDQQQCGACDSVGRHRVLVVSQVRDAQFPSWKKKWADAPPDPDIDIDGTDPGRTHHHRYMYIYTDGDDDDDWDFDPDAQEAEAPDLVRDDDQLVRTPCSVVLVVCCVVVPFWVDKDKDFPDDDPVVVVVQSNVPRHDFDKDKTWMWMWTDTPGGPDIDIDTDIHIYGYD

Nearest PDB structures (foldseek):
  8k2k-assembly1_A  TM=6.972E-01  e=2.539E-01  metagenome
  4hji-assembly2_B  TM=6.214E-01  e=2.899E+00  Escherichia coli
  5a8j-assembly1_A-2  TM=3.908E-01  e=3.618E+00  Sulfolobus acidocaldarius
  3f84-assembly1_A  TM=1.416E-01  e=1.071E+00  Escherichia coli
  3f85-assembly1_A  TM=1.424E-01  e=1.013E+00  Escherichia coli

Radius of gyration: 34.28 Å; Cα contacts (8 Å, |Δi|>4): 687; chains: 1; bounding box: 77×40×104 Å

pLDDT: mean 87.75, std 10.46, range [46.38, 97.44]

Sequence (327 aa):
DYGKSHVENNEYVKVTFTGDSKQGKILGHDGETSASKPSLFAYVYKGKKDISVRVPQAFGKEYEDDHYHYVFKGWTTGTETDPANITNYDIKSEDRYKKDTFSKDVTYTAVYKRIDYFSSSSDNGTVPEDSVVAIFKPAPGRKWKDGTDGPKVFYVKKGTDLSQIPYSASDQTSALTRLQENLTNAKGTWNRSSMINGKEEVTPIDDVSNWKVDKPFQEFVADQTPWTEPAVQTDYLVAVQDKPDTLPKLTDFITNMSQLKADAAVNNGIEDIKVEYDLPTEAEQNKLKQKMLKKPSLYTVPLKVTVKYKDAADYKTYRLVGRLKVL

Solvent-accessible surface area (backbone atoms only — not comparable to full-atom values): 18226 Å² total; per-residue (Å²): 115,81,71,65,70,42,44,81,71,64,50,37,27,47,42,35,43,34,47,54,62,86,44,26,47,42,40,45,96,93,47,68,43,40,88,94,42,48,57,50,74,49,78,43,59,43,64,42,72,72,42,74,42,78,46,60,50,66,42,37,34,80,35,76,95,78,46,30,33,29,42,54,63,22,26,30,71,64,89,76,57,58,60,92,80,56,90,72,56,82,39,50,65,85,52,58,58,50,72,43,62,43,75,56,69,45,57,36,35,52,29,51,40,81,44,55,36,45,31,77,68,64,64,90,85,39,80,55,92,66,39,18,42,39,31,41,31,54,39,92,69,37,25,36,66,88,67,48,74,68,70,50,60,29,40,28,37,55,60,42,47,45,78,79,32,41,52,34,99,89,40,75,53,34,32,56,59,55,56,47,71,36,40,71,62,53,73,85,48,33,33,35,36,34,44,48,93,96,47,100,51,73,52,78,40,78,66,65,81,74,52,58,42,73,53,63,32,34,40,36,35,38,42,48,66,77,78,91,71,92,40,61,38,89,61,65,48,65,30,43,47,81,38,77,87,42,55,74,58,73,60,73,36,32,68,50,43,67,58,56,50,48,28,31,74,70,60,58,57,26,69,47,77,48,68,43,64,63,55,98,42,72,68,56,50,51,51,48,53,53,56,51,32,72,46,66,42,80,44,78,42,54,29,30,38,39,38,31,36,67,42,33,79,58,71,46,76,44,83,47,67,28,37,38,34,26,83